Protein 7A73 (pdb70)

Radius of gyration: 21.03 Å; Cα contacts (8 Å, |Δi|>4): 634; chains: 1; bounding box: 40×60×60 Å

Sequence (334 aa):
NAITDGRALLRYALPINNKPVRELQASLEDISAQLRANRRWGAVSKDLSKASRILDKPSQILTSVPEERQTQAETWINELKTGVVKVQELAQSKDKEQVLLERAKLLNLVSLIEESMVKEFPFEVPEEYNNLPQLKGRATIAIKTNKGDLTVVVDGYSAPVTAGNFVDLVKRGFYNGLEFTRSEESYVLQTGDPPGKEQGFIDPKTGKYRAIPLEILAEGDKKPTYGITLEDAGRYLDMPVLPFSSFGALAMARPETEVDGASSQVFFFLFEPELTPAGRNLLDGRYSVFGYLIEGRDILDTLKAGDKIESATVVQGLDNLVQPQSAAIEVLFQ

Solvent-accessible surface area: 17142 Å² total; per-residue (Å²): 213,79,88,56,62,7,99,5,13,8,6,80,10,6,51,30,134,10,162,27,0,48,82,0,0,48,14,0,27,48,0,41,71,37,0,209,70,72,192,163,21,52,31,0,51,158,20,0,46,63,0,36,136,9,1,85,133,39,82,63,0,20,103,21,4,24,145,147,95,50,94,94,0,74,65,40,4,89,81,0,72,98,11,2,84,104,0,52,110,34,8,150,82,132,47,57,126,62,0,54,92,16,28,56,120,4,6,82,23,0,25,61,0,0,63,10,8,10,138,136,49,37,10,131,14,44,123,132,24,59,83,9,2,17,0,71,0,21,2,21,0,18,6,97,3,68,78,24,69,0,24,0,20,0,0,0,24,2,1,0,0,1,0,0,0,5,0,4,0,6,113,118,24,41,4,78,44,15,106,2,82,65,83,172,172,28,96,41,1,65,9,0,82,19,130,47,198,88,121,2,22,56,12,95,158,74,56,129,75,13,46,4,8,6,1,8,20,0,103,79,51,125,105,8,24,39,28,63,11,2,97,102,41,70,67,106,146,53,69,8,19,9,17,0,27,3,32,0,0,1,0,3,15,25,56,136,130,94,42,64,8,6,1,0,54,3,7,2,24,3,15,39,77,130,117,53,109,112,68,84,40,138,29,9,3,74,31,3,9,0,0,0,16,35,93,18,130,113,45,0,72,61,0,106,85,51,8,77,5,70,42,20,74,28,90,126,11,80,133,42,26,55,74,34,99,82,72,69,144,117,141,139,198,199

InterPro domains:
  IPR002130 Cyclophilin-type peptidyl-prolyl cis-trans isomerase domain [PF00160] (182-351)
  IPR002130 Cyclophilin-type peptidyl-prolyl cis-trans isomerase domain [PS50072] (189-368)
  IPR023222 PsbQ-like domain superfamily [G3DSA:1.20.120.290] (57-160)
  IPR023222 PsbQ-like domain superfamily [SSF101112] (49-158)
  IPR029000 Cyclophilin-like domain superfamily [G3DSA:2.40.100.10] (169-361)
  IPR029000 Cyclophilin-like domain superfamily [SSF50891] (182-352)
  IPR044665 Cyclophilin-type peptidyl-prolyl cis-trans isomerase, E. coli cyclophilin A-like [PTHR43246] (29-363)
  IPR048563 Peptidyl-prolyl cis-trans isomerase CYP38-like, PsbQ-like domain [PF21329] (46-159)

Structure (mmCIF, N/CA/C/O backbone):
data_7A73
#
_entry.id   7A73
#
_cell.length_a   41.120
_cell.length_b   103.060
_cell.length_c   44.170
_cell.angle_alpha   90.000
_cell.angle_beta   114.740
_cell.angle_gamma   90.000
#
_symmetry.space_group_name_H-M   'P 1 21 1'
#
loop_
_entity.id
_entity.type
_entity.pdbx_description
1 polymer 'Alr5059 protein'
2 non-polymer 'CALCIUM ION'
3 water water
#
loop_
_atom_site.group_PDB
_atom_site.id
_atom_site.type_symbol
_atom_site.label_atom_id
_atom_site.label_alt_id
_atom_site.label_comp_id
_atom_site.label_asym_id
_atom_site.label_entity_id
_atom_site.label_seq_id
_atom_site.pdbx_PDB_ins_code
_atom_site.Cartn_x
_atom_site.Cartn_y
_atom_site.Cartn_z
_atom_site.occupancy
_atom_site.B_iso_or_equiv
_atom_site.auth_seq_id
_atom_site.auth_comp_id
_atom_site.auth_asym_id
_atom_site.auth_atom_id
_atom_site.pdbx_PDB_model_num
ATOM 1 N N . ASN A 1 42 ? 47.16944 48.49038 55.67562 1.000 71.17042 42 ASN A N 1
ATOM 2 C CA . ASN A 1 42 ? 47.58283 49.20348 54.47157 1.000 80.66759 42 ASN A CA 1
ATOM 3 C C . ASN A 1 42 ? 47.18363 48.44140 53.21118 1.000 109.36990 42 ASN A C 1
ATOM 4 O O . ASN A 1 42 ? 47.73780 48.65964 52.13323 1.000 108.89449 42 ASN A O 1
ATOM 9 N N . ALA A 1 43 ? 46.21871 47.53915 53.36415 1.000 101.88667 43 ALA A N 1
ATOM 10 C CA . ALA A 1 43 ? 45.61325 46.83002 52.24961 1.000 61.54440 43 ALA A CA 1
ATOM 11 C C . ALA A 1 43 ? 44.10172 46.86906 52.41045 1.000 51.86855 43 ALA A C 1
ATOM 12 O O . ALA A 1 43 ? 43.58296 46.95671 53.52635 1.000 67.25281 43 ALA A O 1
ATOM 14 N N . ILE A 1 44 ? 43.39924 46.81574 51.28443 1.000 61.10739 44 ILE A N 1
ATOM 15 C CA . ILE A 1 44 ? 41.94032 46.80096 51.29031 1.000 24.20485 44 ILE A CA 1
ATOM 16 C C . ILE A 1 44 ? 41.48165 45.40213 51.67501 1.000 21.30780 44 ILE A C 1
ATOM 17 O O . ILE A 1 44 ? 41.85963 44.41829 51.03001 1.000 27.88620 44 ILE A O 1
ATOM 22 N N . THR A 1 45 ? 40.66614 45.31090 52.72671 1.000 19.52316 45 THR A N 1
ATOM 23 C CA . THR A 1 45 ? 40.18606 44.02966 53.22839 1.000 22.61361 45 THR A CA 1
ATOM 24 C C . THR A 1 45 ? 38.67165 43.87024 53.16825 1.000 22.19379 45 THR A C 1
ATOM 25 O O . THR A 1 45 ? 38.16550 42.79514 53.51327 1.000 25.14234 45 THR A O 1
ATOM 29 N N . ASP A 1 46 ? 37.93649 44.89746 52.74810 1.000 16.85326 46 ASP A N 1
ATOM 30 C CA . ASP A 1 46 ? 36.48991 44.81688 52.60540 1.000 17.73122 46 ASP A CA 1
ATOM 31 C C . ASP A 1 46 ? 36.17786 44.20397 51.24328 1.000 15.82690 46 ASP A C 1
ATOM 32 O O . ASP A 1 46 ? 36.53083 44.78296 50.21020 1.000 15.49427 46 ASP A O 1
ATOM 37 N N . GLY A 1 47 ? 35.51435 43.03729 51.23821 1.000 16.05177 47 GLY A N 1
ATOM 38 C CA . GLY A 1 47 ? 35.19960 42.37298 49.97843 1.000 14.43839 47 GLY A CA 1
ATOM 39 C C . GLY A 1 47 ? 34.37664 43.23361 49.04089 1.000 13.84808 47 GLY A C 1
ATOM 40 O O . GLY A 1 47 ? 34.56989 43.20222 47.82552 1.000 13.30164 47 GLY A O 1
ATOM 41 N N . ARG A 1 48 ? 33.45324 44.02111 49.58941 1.000 14.76370 48 ARG A N 1
ATOM 42 C CA . ARG A 1 48 ? 32.66115 44.90246 48.73943 1.000 14.85354 48 ARG A CA 1
ATOM 43 C C . ARG A 1 48 ? 33.54097 45.93635 48.04640 1.000 13.20845 48 ARG A C 1
ATOM 44 O O . ARG A 1 48 ? 33.28445 46.30785 46.89324 1.000 13.69161 48 ARG A O 1
ATOM 52 N N . ALA A 1 49 ? 34.57400 46.41840 48.74164 1.000 13.73948 49 ALA A N 1
ATOM 53 C CA . ALA A 1 49 ? 35.48854 47.37773 48.13391 1.000 13.76171 49 ALA A CA 1
ATOM 54 C C . ALA A 1 49 ? 36.36018 46.71059 47.07830 1.000 12.74037 49 ALA A C 1
ATOM 55 O O . ALA A 1 49 ? 36.55490 47.27217 45.98807 1.000 13.23651 49 ALA A O 1
ATOM 57 N N . LEU A 1 50 ? 36.87991 45.51399 47.37789 1.000 12.68568 50 LEU A N 1
ATOM 58 C CA . LEU A 1 50 ? 37.61345 44.76016 46.36583 1.000 12.58149 50 LEU A CA 1
ATOM 59 C C . LEU A 1 50 ? 36.77055 44.57747 45.10939 1.000 11.18537 50 LEU A C 1
ATOM 60 O O . LEU A 1 50 ? 37.26469 44.72667 43.98695 1.000 11.95775 50 LEU A O 1
ATOM 65 N N . LEU A 1 51 ? 35.49405 44.27447 45.28412 1.000 11.78237 51 LEU A N 1
ATOM 66 C CA . LEU A 1 51 ? 34.62336 44.06598 44.13778 1.000 10.86325 51 LEU A CA 1
ATOM 67 C C . LEU A 1 51 ? 34.39082 45.36495 43.36764 1.000 11.71010 51 LEU A C 1
ATOM 68 O O . LEU A 1 51 ? 34.36178 45.36268 42.12764 1.000 11.83210 51 LEU A O 1
ATOM 73 N N . ARG A 1 52 ? 34.20135 46.48902 44.07097 1.000 11.78153 52 ARG A N 1
ATOM 74 C CA . ARG A 1 52 ? 34.07743 47.76076 43.36207 1.000 12.15092 52 ARG A CA 1
ATOM 75 C C . ARG A 1 52 ? 35.32175 48.05685 42.53722 1.000 12.70332 52 ARG A C 1
ATOM 76 O O . ARG A 1 52 ? 35.22718 48.44697 41.36542 1.000 12.73501 52 ARG A O 1
ATOM 84 N N . TYR A 1 53 ? 36.50124 47.89210 43.13869 1.000 12.59073 53 TYR A N 1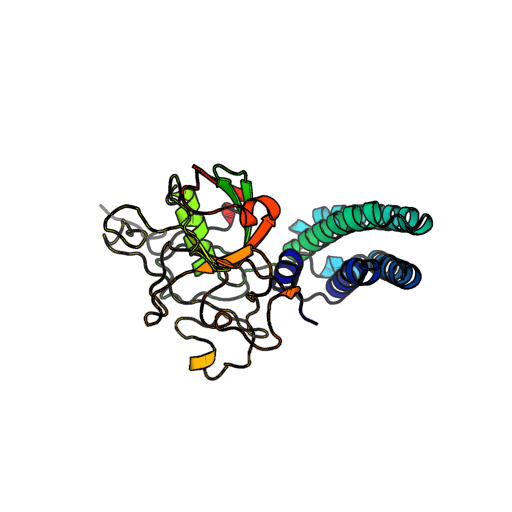
ATOM 85 C CA . TYR A 1 53 ? 37.73415 48.21859 42.42633 1.000 13.83542 53 TYR A CA 1
ATOM 86 C C . TYR A 1 53 ? 37.95869 47.27734 41.25625 1.000 13.58280 53 TYR A C 1
ATOM 87 O O . TYR A 1 53 ? 38.59022 47.66322 40.26582 1.000 15.39782 53 TYR A O 1
ATOM 96 N N . ALA A 1 54 ? 37.41542 46.05380 41.32994 1.000 12.25796 54 ALA A N 1
ATOM 97 C CA . ALA A 1 54 ? 37.52204 45.10430 40.23023 1.000 12.09880 54 ALA A CA 1
ATOM 98 C C . ALA A 1 54 ? 36.57464 45.40971 39.07370 1.000 12.51411 54 ALA A C 1
ATOM 99 O O . ALA A 1 54 ? 36.72473 44.81823 37.99745 1.000 14.22269 54 ALA A O 1
ATOM 101 N N . LEU A 1 55 ? 35.59256 46.28688 39.24362 1.000 13.38137 55 LEU A N 1
ATOM 102 C CA . LEU A 1 55 ? 34.74493 46.64783 38.11407 1.000 13.49307 55 LEU A CA 1
ATOM 103 C C . LEU A 1 55 ? 35.59901 47.29253 37.03586 1.000 15.44014 55 LEU A C 1
ATOM 104 O O . LEU A 1 55 ? 36.40229 48.18941 37.34007 1.000 15.14946 55 LEU A O 1
ATOM 109 N N . PRO A 1 56 ? 35.47627 46.85568 35.78087 1.000 14.87440 56 PRO A N 1
ATOM 110 C CA . PRO A 1 56 ? 36.33860 47.36073 34.69874 1.000 15.71599 56 PRO A CA 1
ATOM 111 C C . PRO A 1 56 ? 35.81837 48.67049 34.12015 1.000 18.44123 56 PRO A C 1
ATOM 112 O O . PRO A 1 56 ? 35.26325 48.72903 33.02354 1.000 20.26082 56 PRO A O 1
ATOM 116 N N . ILE A 1 57 ? 35.98651 49.74123 34.89133 1.000 17.15374 57 ILE A N 1
ATOM 117 C CA . ILE A 1 57 ? 35.47226 51.05498 34.53780 1.000 18.15403 57 ILE A CA 1
ATOM 118 C C . ILE A 1 57 ? 36.62076 52.04400 34.53126 1.000 20.05292 57 ILE A C 1
ATOM 119 O O . ILE A 1 57 ? 37.69612 51.79944 35.07881 1.000 23.26989 57 ILE A O 1
ATOM 124 N N . ASN A 1 58 ? 36.36250 53.19287 33.90967 1.000 22.07369 58 ASN A N 1
ATOM 125 C CA . ASN A 1 58 ? 37.33926 54.26255 33.76080 1.000 22.99345 58 ASN A CA 1
ATOM 126 C C . ASN A 1 58 ? 36.58298 55.57348 33.99799 1.000 33.23307 58 ASN A C 1
ATOM 127 O O . ASN A 1 58 ? 36.12332 56.23473 33.06453 1.000 29.86944 58 ASN A O 1
ATOM 132 N N . ASN A 1 59 ? 36.42764 55.93803 35.26804 1.000 22.17891 59 ASN A N 1
ATOM 133 C CA . ASN A 1 59 ? 35.79849 57.20773 35.62886 1.000 21.08403 59 ASN A CA 1
ATOM 134 C C . ASN A 1 59 ? 36.43862 57.69603 36.91767 1.000 22.46152 59 ASN A C 1
ATOM 135 O O . ASN A 1 59 ? 36.12926 57.19005 38.00210 1.000 22.21526 59 ASN A O 1
ATOM 140 N N . LYS A 1 60 ? 37.31765 58.68796 36.80057 1.000 23.52402 60 LYS A N 1
ATOM 141 C CA . LYS A 1 60 ? 38.00007 59.19593 37.98383 1.000 22.51731 60 LYS A CA 1
ATOM 142 C C . LYS A 1 60 ? 37.05887 59.82840 39.00592 1.000 21.56744 60 LYS A C 1
ATOM 143 O O . LYS A 1 60 ? 37.25600 59.58677 40.20575 1.000 22.34855 60 LYS A O 1
ATOM 149 N N . PRO A 1 61 ? 36.03498 60.60488 38.61922 1.000 22.05765 61 PRO A N 1
ATOM 150 C CA . PRO A 1 61 ? 35.15683 61.17815 39.65355 1.000 19.73536 61 PRO A CA 1
ATOM 151 C C . PRO A 1 61 ? 34.46715 60.14105 4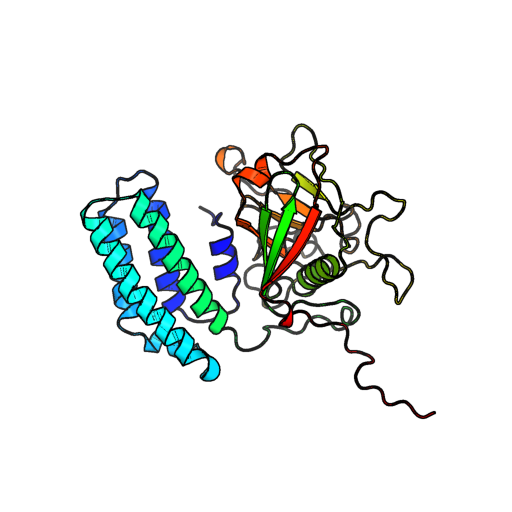0.51631 1.000 17.66708 61 PRO A C 1
ATOM 152 O O . PRO A 1 61 ? 34.37206 60.32778 41.73695 1.000 18.74376 61 PRO A O 1
ATOM 156 N N . VAL A 1 62 ? 33.97368 59.04756 39.93025 1.000 19.18711 62 VAL A N 1
ATOM 157 C CA . VAL A 1 62 ? 33.21364 58.13274 40.77536 1.000 16.39344 62 VAL A CA 1
ATOM 158 C C . VAL A 1 62 ? 34.17481 57.41045 41.70705 1.000 17.54980 62 VAL A C 1
ATOM 159 O O . VAL A 1 62 ? 33.80807 57.04919 42.82624 1.000 16.62194 62 VAL A O 1
ATOM 163 N N . ARG A 1 63 ? 35.42018 57.20355 41.26715 1.000 16.68113 63 ARG A N 1
ATOM 164 C CA . ARG A 1 63 ? 36.41699 56.60025 42.14582 1.000 16.25660 63 ARG A CA 1
ATOM 165 C C . ARG A 1 63 ? 36.77173 57.53328 43.29904 1.000 16.36631 63 ARG A C 1
ATOM 166 O O . ARG A 1 63 ? 36.99162 57.07677 44.42498 1.000 17.18145 63 ARG A O 1
ATOM 174 N N . GLU A 1 64 ? 36.86126 58.84059 43.03937 1.000 18.20176 64 GLU A N 1
ATOM 175 C CA . GLU A 1 64 ? 37.11498 59.78670 44.12397 1.000 18.06136 64 GLU A CA 1
ATOM 176 C C . GLU A 1 64 ? 35.95654 59.80357 45.10818 1.000 17.49174 64 GLU A C 1
ATOM 177 O O . GLU A 1 64 ? 36.16732 59.84215 46.32423 1.000 18.57674 64 GLU A O 1
ATOM 183 N N . LEU A 1 65 ? 34.72370 59.77459 44.59363 1.000 17.79953 65 LEU A N 1
ATOM 184 C CA . LEU A 1 65 ? 33.55170 59.68381 45.45921 1.000 18.14968 65 LEU A CA 1
ATOM 185 C C . LEU A 1 65 ? 33.60754 58.41457 46.29113 1.000 16.09534 65 LEU A C 1
ATOM 186 O O . LEU A 1 65 ? 33.39099 58.44080 47.51063 1.000 16.47843 65 LEU A O 1
ATOM 191 N N . GLN A 1 66 ? 33.91435 57.29420 45.63556 1.000 15.85324 66 GLN A N 1
ATOM 192 C CA . GLN A 1 66 ? 34.06028 56.01952 46.32341 1.000 15.11594 66 GLN A CA 1
ATOM 193 C C . GLN A 1 66 ? 35.11300 56.10027 47.42157 1.000 14.90683 66 GLN A C 1
ATOM 194 O O . GLN A 1 66 ? 34.87809 55.66909 48.55651 1.000 15.60161 66 GLN A O 1
ATOM 200 N N . ALA A 1 67 ? 36.28799 56.64362 47.09959 1.000 15.63476 67 ALA A N 1
ATOM 201 C CA . ALA A 1 67 ? 37.37638 56.67727 48.07096 1.000 17.24735 67 ALA A CA 1
ATOM 202 C C . ALA A 1 67 ? 37.03946 57.56729 49.25915 1.000 17.27350 67 ALA A C 1
ATOM 203 O O . ALA A 1 67 ? 37.36211 57.22748 50.40486 1.000 17.98798 67 ALA A O 1
ATOM 205 N N . SER A 1 68 ? 36.39395 58.70992 49.01022 1.000 16.94462 68 SER A N 1
ATOM 206 C CA . SER A 1 68 ? 36.03781 59.60214 50.10745 1.000 18.01213 68 SER A CA 1
ATOM 207 C C . SER A 1 68 ? 35.06561 58.93298 51.06863 1.000 16.45295 68 SER A C 1
ATOM 208 O O . SER A 1 68 ? 35.20696 59.05363 52.29192 1.000 17.91005 68 SER A O 1
ATOM 211 N N . LEU A 1 69 ? 34.07395 58.21690 50.53308 1.000 16.51480 69 LEU A N 1
ATOM 212 C CA . LEU A 1 69 ? 33.11289 57.53345 51.39287 1.000 16.14450 69 LEU A CA 1
ATOM 213 C C . LEU A 1 69 ? 33.74044 56.32415 52.07379 1.000 17.84954 69 LEU A C 1
ATOM 214 O O . LEU A 1 69 ? 33.43812 56.03334 53.24005 1.000 16.64542 69 LEU A O 1
ATOM 219 N N . GLU A 1 70 ? 34.61977 55.61284 51.36723 1.000 16.81220 70 GLU A N 1
ATOM 220 C CA . GLU A 1 70 ? 35.33110 54.50382 51.99488 1.000 15.75623 70 GLU A CA 1
ATOM 221 C C . GLU A 1 70 ? 36.15404 54.96479 53.18719 1.000 16.91279 70 GLU A C 1
ATOM 222 O O . GLU A 1 70 ? 36.20388 54.28428 54.21749 1.000 17.19705 70 GLU A O 1
ATOM 228 N N . ASP A 1 71 ? 36.80470 56.11889 53.06355 1.000 16.18285 71 ASP A N 1
ATOM 229 C CA . ASP A 1 71 ? 37.70412 56.60998 54.09747 1.000 19.20923 71 ASP A CA 1
ATOM 230 C C . ASP A 1 71 ? 36.99682 56.86003 55.42527 1.000 17.19779 71 ASP A C 1
ATOM 231 O O . ASP A 1 71 ? 37.64950 56.83994 56.47645 1.000 18.52960 71 ASP A O 1
ATOM 236 N N . ILE A 1 72 ? 35.67900 57.06928 55.39966 1.000 17.42175 72 ILE A N 1
ATOM 237 C CA . ILE A 1 7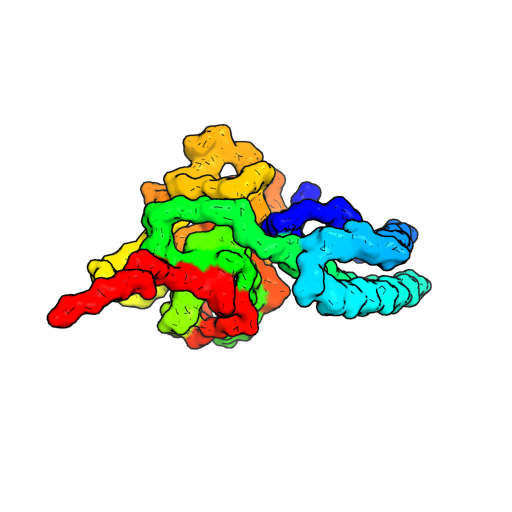2 ? 34.93333 57.37657 56.61674 1.000 17.75245 72 ILE A CA 1
ATOM 238 C C . ILE A 1 72 ? 35.10224 56.27846 57.66059 1.000 16.85391 72 ILE A C 1
ATOM 239 O O . ILE A 1 72 ? 35.25202 56.56321 58.85677 1.000 18.93801 72 ILE A O 1
ATOM 244 N N . SER A 1 73 ? 35.09251 55.01327 57.23960 1.000 18.61189 73 SER A N 1
ATOM 245 C CA . SER A 1 73 ? 35.21377 53.93688 58.22052 1.000 20.51468 73 SER A CA 1
ATOM 246 C C . SER A 1 73 ? 36.59684 53.92847 58.86359 1.000 20.12351 73 SER A C 1
ATOM 247 O O . SER A 1 73 ? 36.72458 53.67242 60.06612 1.000 24.48390 73 SER A O 1
ATOM 250 N N . ALA A 1 74 ? 37.64224 54.23542 58.09225 1.000 19.94938 74 ALA A N 1
ATOM 251 C CA . ALA A 1 74 ? 38.97893 54.32539 58.67545 1.000 20.09270 74 ALA A CA 1
ATOM 252 C C . ALA A 1 74 ? 39.05924 55.44999 59.69927 1.000 21.04559 74 ALA A C 1
ATOM 253 O O . ALA A 1 74 ? 39.69920 55.30405 60.74773 1.000 22.22097 74 ALA A O 1
ATOM 255 N N . GLN A 1 75 ? 38.42717 56.58855 59.40712 1.000 20.97729 75 GLN A N 1
ATOM 256 C CA . GLN A 1 75 ? 38.46700 57.71623 60.32470 1.000 21.93064 75 GLN A CA 1
ATOM 257 C C . GLN A 1 75 ? 37.67198 57.43827 61.58968 1.000 21.40729 75 GLN A C 1
ATOM 258 O O . GLN A 1 75 ? 38.00223 57.97775 62.64971 1.000 24.37057 75 GLN A O 1
ATOM 264 N N . LEU A 1 76 ? 36.63551 56.61200 61.51425 1.000 23.14991 76 LEU A N 1
ATOM 265 C CA . LEU A 1 76 ? 35.75419 56.37698 62.65015 1.000 22.90304 76 LEU A CA 1
ATOM 266 C C . LEU A 1 76 ? 36.10293 55.12551 63.43940 1.000 32.40211 76 LEU A C 1
ATOM 267 O O . LEU A 1 76 ? 35.37866 54.78383 64.37969 1.000 30.17602 76 LEU A O 1
ATOM 272 N N . ARG A 1 77 ? 37.18262 54.42988 63.08192 1.000 26.36931 77 ARG A N 1
ATOM 273 C CA . ARG A 1 77 ? 37.52991 53.21125 63.80426 1.000 41.90942 77 ARG A CA 1
ATOM 274 C C . ARG A 1 77 ? 37.80957 53.47611 65.28111 1.000 29.18052 77 ARG A C 1
ATOM 275 O O . ARG A 1 77 ? 37.49455 52.63450 66.13032 1.000 63.90950 77 ARG A O 1
ATOM 283 N N . ALA A 1 78 ? 38.34951 54.64581 65.61313 1.000 26.73981 78 ALA A N 1
ATOM 284 C CA . ALA A 1 78 ? 38.51785 55.04384 67.00404 1.000 33.62174 78 ALA A CA 1
ATOM 285 C C . ALA A 1 78 ? 37.45731 56.02567 67.48576 1.000 60.70228 78 ALA A C 1
ATOM 286 O O . ALA A 1 78 ? 37.48691 56.41156 68.65799 1.000 31.54704 78 ALA A O 1
ATOM 288 N N . ASN A 1 79 ? 36.52764 56.43497 66.61970 1.000 47.23568 79 ASN A N 1
ATOM 289 C CA . ASN A 1 79 ? 35.47638 57.39245 66.97633 1.000 30.21723 79 ASN A CA 1
ATOM 290 C C . ASN A 1 79 ? 36.05921 58.69388 67.52461 1.000 31.71072 79 ASN A C 1
ATOM 291 O O . ASN A 1 79 ? 35.62184 59.21364 68.55341 1.000 40.45331 79 ASN A O 1
ATOM 296 N N . ARG A 1 80 ? 37.06082 59.22836 66.82489 1.000 43.90494 80 ARG A N 1
ATOM 297 C CA . ARG A 1 80 ? 37.69322 60.46715 67.26992 1.000 62.32696 80 ARG A CA 1
ATOM 298 C C . ARG A 1 80 ? 37.82463 61.51209 66.16756 1.000 87.30327 80 ARG A C 1
ATOM 299 O O . ARG A 1 80 ? 37.80125 62.71447 66.44668 1.000 37.66797 80 ARG A O 1
ATOM 307 N N . ARG A 1 81 ? 37.96645 61.07539 64.91912 1.000 87.88951 81 ARG A N 1
ATOM 308 C CA . ARG A 1 81 ? 38.35108 61.97523 63.83031 1.000 50.65240 81 ARG A CA 1
ATOM 309 C C . ARG A 1 81 ? 37.12844 62.42090 63.02667 1.000 24.84503 81 ARG A C 1
ATOM 310 O O . ARG A 1 81 ? 36.96253 62.08317 61.84670 1.000 24.04093 81 ARG A O 1
ATOM 318 N N . TRP A 1 82 ? 36.27614 63.22448 63.68001 1.000 33.46328 82 TRP A N 1
ATOM 319 C CA . TRP A 1 82 ? 35.08390 63.73517 63.00022 1.000 24.77024 82 TRP A CA 1
ATOM 320 C C . TRP A 1 82 ? 35.40292 64.80563 61.96188 1.000 23.02079 82 TRP A C 1
ATOM 321 O O . TRP A 1 82 ? 34.72108 64.87014 60.93412 1.000 21.06445 82 TRP A O 1
ATOM 332 N N . GLY A 1 83 ? 36.43577 65.62031 62.17371 1.000 22.66429 83 GLY A N 1
ATOM 333 C CA . GLY A 1 83 ? 36.82995 66.56722 61.14065 1.000 22.31406 83 GLY A CA 1
ATOM 334 C C . GLY A 1 83 ? 37.11242 65.89378 59.80739 1.000 23.79821 83 GLY A C 1
ATOM 335 O O . GLY A 1 83 ? 36.65713 66.35438 58.75572 1.000 22.43572 83 GLY A O 1
ATOM 336 N N . ALA A 1 84 ? 37.84937 64.77875 59.83244 1.000 21.04363 84 ALA A N 1
ATOM 337 C CA . ALA A 1 84 ? 38.17364 64.08160 58.59361 1.000 21.96544 84 ALA A CA 1
ATOM 338 C C . ALA A 1 84 ? 36.92752 63.48318 57.95442 1.000 19.10428 84 ALA A C 1
ATOM 339 O O . ALA A 1 84 ? 36.81069 63.45234 56.72192 1.000 20.60000 84 ALA A O 1
ATOM 341 N N . VAL A 1 85 ? 35.98596 62.99922 58.77405 1.000 20.61404 85 VAL A N 1
ATOM 342 C CA . VAL A 1 85 ? 34.71968 62.49387 58.24545 1.000 18.82007 85 VAL A CA 1
ATOM 343 C C . VAL A 1 85 ? 33.97788 63.60490 57.51593 1.000 18.47970 85 VAL A C 1
ATOM 344 O O . VAL A 1 85 ? 33.44777 63.40875 56.41167 1.000 19.08771 85 VAL A O 1
ATOM 348 N N . SER A 1 86 ? 33.90091 64.78410 58.13414 1.000 20.83754 86 SER A N 1
ATOM 349 C CA . SER A 1 86 ? 33.15904 65.87337 57.50194 1.000 21.94187 86 SER A CA 1
ATOM 350 C C . SER A 1 86 ? 33.84010 66.33899 56.20866 1.000 22.47482 86 SER A C 1
ATOM 351 O O . SER A 1 86 ? 33.16472 66.68171 55.23182 1.000 22.16164 86 SER A O 1
ATOM 354 N N . LYS A 1 87 ? 35.16963 66.38200 56.19704 1.000 21.83318 87 LYS A N 1
ATOM 355 C CA . LYS A 1 87 ? 35.88703 66.67006 54.98106 1.000 24.53021 87 LYS A CA 1
ATOM 356 C C . LYS A 1 87 ? 35.55540 65.63298 53.91055 1.000 21.83106 87 LYS A C 1
ATOM 357 O O . LYS A 1 87 ? 35.39540 65.98237 52.73836 1.000 22.98109 87 LYS A O 1
ATOM 363 N N . ASP A 1 88 ? 35.50312 64.33443 54.27993 1.000 21.21589 88 ASP A N 1
ATOM 364 C CA . ASP A 1 88 ? 35.13452 63.28953 53.31944 1.000 19.24184 88 ASP A CA 1
ATOM 365 C C . ASP A 1 88 ? 33.75338 63.54765 52.73980 1.000 18.05164 88 ASP A C 1
ATOM 366 O O . ASP A 1 88 ? 33.54441 63.40428 51.53392 1.000 20.06986 88 ASP A O 1
ATOM 371 N N . LEU A 1 89 ? 32.77633 63.85865 53.59728 1.000 18.80763 89 LEU A N 1
ATOM 372 C CA . LEU A 1 89 ? 31.41753 64.07553 53.11896 1.000 20.22278 89 LEU A CA 1
ATOM 373 C C . LEU A 1 89 ? 31.32701 65.32095 52.25599 1.000 20.81396 89 LEU A C 1
ATOM 374 O O . LEU A 1 89 ? 30.58309 65.33363 51.27093 1.000 21.87314 89 LEU A O 1
ATOM 379 N N . SER A 1 90 ? 32.07028 66.37581 52.60138 1.000 22.67892 90 SER A N 1
ATOM 380 C CA . SER A 1 90 ? 32.04174 67.57633 51.77272 1.000 25.82739 90 SER A CA 1
ATOM 381 C C . SER A 1 90 ? 32.63420 67.30921 50.39861 1.000 23.16648 90 SER A C 1
ATOM 382 O O . SER A 1 90 ? 32.12194 67.79898 49.39025 1.000 24.68621 90 SER A O 1
ATOM 385 N N . LYS A 1 91 ? 33.72123 66.54771 50.33923 1.000 23.94725 91 LYS A N 1
ATOM 386 C CA . LYS A 1 91 ? 34.25450 66.12097 49.05266 1.000 25.82465 91 LYS A CA 1
ATOM 387 C C . LYS A 1 91 ? 33.24872 65.31110 48.25839 1.000 24.00164 91 LYS A C 1
ATOM 388 O O . LYS A 1 91 ? 33.04515 65.56287 47.06581 1.000 24.42917 91 LYS A O 1
ATOM 394 N N . ALA A 1 92 ? 32.62118 64.32333 48.89629 1.000 20.67164 92 ALA A N 1
ATOM 395 C CA . ALA A 1 92 ? 31.60968 63.53061 48.20449 1.000 20.94658 92 ALA A CA 1
ATOM 396 C C . ALA A 1 92 ? 30.49479 64.41876 47.67321 1.000 21.71515 92 ALA A C 1
ATOM 397 O O . ALA A 1 92 ? 30.03759 64.25438 46.53259 1.000 21.66491 92 ALA A O 1
ATOM 399 N N . SER A 1 93 ? 30.07067 65.39071 48.48009 1.000 23.05958 93 SER A N 1
ATOM 400 C CA . SER A 1 93 ? 29.00454 66.28915 48.06101 1.000 23.38160 93 SER A CA 1
ATOM 401 C C . SER A 1 93 ? 29.43314 67.13582 46.86940 1.000 41.96493 93 SER A C 1
ATOM 402 O O . SER A 1 93 ? 28.64585 67.35771 45.94277 1.000 24.84707 93 SER A O 1
ATOM 405 N N . ARG A 1 94 ? 30.68268 67.60621 46.86772 1.000 24.50536 94 ARG A N 1
ATOM 406 C CA . ARG A 1 94 ? 31.16414 68.41478 45.75073 1.000 27.59495 94 ARG A CA 1
ATOM 407 C C . ARG A 1 94 ? 31.18868 67.60963 44.45877 1.000 24.93360 94 ARG A C 1
ATOM 408 O O . ARG A 1 94 ? 30.85209 68.12854 43.38817 1.000 27.44777 94 ARG A O 1
ATOM 416 N N . ILE A 1 95 ? 31.57701 66.33602 44.53539 1.000 25.89466 95 ILE A N 1
ATOM 417 C CA . ILE A 1 95 ? 31.56571 65.49728 43.34135 1.000 24.84754 95 ILE A CA 1
ATOM 418 C C . ILE A 1 95 ? 30.14158 65.30560 42.84084 1.000 24.89048 95 ILE A C 1
ATOM 419 O O . ILE A 1 95 ? 29.87257 65.38657 41.63539 1.000 25.11418 95 ILE A O 1
ATOM 424 N N . LEU A 1 96 ? 29.20556 65.05098 43.75464 1.000 23.11302 96 LEU A N 1
ATOM 425 C CA . LEU A 1 96 ? 27.81418 64.87160 43.36265 1.000 23.50032 96 LEU A CA 1
ATOM 426 C C . LEU A 1 96 ? 27.19557 66.15743 42.82997 1.000 30.58250 96 LEU A C 1
ATOM 427 O O . LEU A 1 96 ? 26.18917 66.09134 42.11584 1.000 28.64432 96 LEU A O 1
ATOM 432 N N . ASP A 1 97 ? 27.78774 67.31440 43.14334 1.000 26.45849 97 ASP A N 1
ATOM 433 C CA . ASP A 1 97 ? 27.30518 68.59407 42.62896 1.000 33.79749 97 ASP A CA 1
ATOM 434 C C . ASP A 1 97 ? 27.47685 68.71867 41.12577 1.000 39.32671 97 ASP A C 1
ATOM 435 O O . ASP A 1 97 ? 26.85510 69.59919 40.51563 1.000 33.98955 97 ASP A O 1
ATOM 440 N N . LYS A 1 98 ? 28.33021 67.88509 40.52825 1.000 34.93272 98 LYS A N 1
ATOM 441 C CA . LYS A 1 98 ? 28.62263 67.90856 39.09861 1.000 37.54865 98 LYS A CA 1
ATOM 442 C C . LYS A 1 98 ? 28.32082 66.52296 38.53866 1.000 26.61148 98 LYS A C 1
ATOM 443 O O . LYS A 1 98 ? 29.23566 65.78881 38.14363 1.000 30.64148 98 LYS A O 1
ATOM 449 N N . PRO A 1 99 ? 27.04486 66.13318 38.49057 1.000 26.36244 99 PRO A N 1
ATOM 450 C CA . PRO A 1 99 ? 26.71985 64.74727 38.10888 1.000 32.72782 99 PRO A CA 1
ATOM 451 C C . PRO A 1 99 ? 27.18594 64.37087 36.71573 1.000 47.15904 99 PRO A C 1
ATOM 452 O O . PRO A 1 99 ? 27.45757 63.18887 36.45986 1.000 25.88119 99 PRO A O 1
ATOM 456 N N . SER A 1 100 ? 27.29215 65.34606 35.80911 1.000 31.96209 100 SER A N 1
ATOM 457 C CA . SER A 1 100 ? 27.70285 65.05155 34.44174 1.000 28.90230 100 SER A CA 1
ATOM 458 C C . SER A 1 100 ? 29.07353 64.38678 34.38518 1.000 23.51640 100 SER A C 1
ATOM 459 O O . SER A 1 100 ? 29.33068 63.58072 33.48301 1.000 28.27450 100 SER A O 1
ATOM 462 N N . GLN A 1 101 ? 29.96405 64.70207 35.32940 1.000 25.93713 101 GLN A N 1
ATOM 463 C CA . GLN A 1 101 ? 31.29137 64.09614 35.31299 1.000 30.11089 101 GLN A CA 1
ATOM 464 C C . GLN A 1 101 ? 31.24520 62.61339 35.65793 1.000 22.62379 101 GLN A C 1
ATOM 465 O O . GLN A 1 101 ? 32.17864 61.88114 35.31648 1.000 24.98921 101 GLN A O 1
ATOM 471 N N . ILE A 1 102 ? 30.17366 62.16307 36.30228 1.000 21.98869 102 ILE A N 1
ATOM 472 C CA . ILE A 1 102 ? 29.92662 60.73912 36.51346 1.000 23.02103 102 ILE A CA 1
ATOM 473 C C . ILE A 1 102 ? 29.10253 60.15000 35.37627 1.000 19.96035 102 ILE A C 1
ATOM 474 O O . ILE A 1 102 ? 29.44066 59.09945 34.81894 1.000 22.57048 102 ILE A O 1
ATOM 479 N N . LEU A 1 103 ? 28.02303 60.84072 34.99647 1.000 24.77543 103 LEU A N 1
ATOM 480 C CA . LEU A 1 103 ? 27.06104 60.28186 34.05574 1.000 23.16996 103 LEU A CA 1
ATOM 481 C C . LEU A 1 103 ? 27.63395 60.11537 32.65434 1.000 23.56119 103 LEU A C 1
ATOM 482 O O . LEU A 1 103 ? 27.10413 59.31590 31.87575 1.000 24.60522 103 LEU A O 1
ATOM 487 N N . THR A 1 104 ? 28.70387 60.84086 32.32081 1.000 24.69086 104 THR A N 1
ATOM 488 C CA . THR A 1 104 ? 29.31246 60.70739 31.00043 1.000 30.80793 104 THR A CA 1
ATOM 489 C C . THR A 1 104 ? 29.80697 59.28890 30.73346 1.000 36.90569 104 THR A C 1
ATOM 490 O O . THR A 1 104 ? 29.92425 58.88527 29.57112 1.000 32.86597 104 THR A O 1
ATOM 494 N N . SER A 1 105 ? 30.10603 58.52222 31.78061 1.000 24.98745 105 SER A N 1
ATOM 495 C CA . SER A 1 105 ? 30.56722 57.14883 31.62637 1.000 22.84518 105 SER A CA 1
ATOM 496 C C . SER A 1 105 ? 29.44060 56.12688 31.69633 1.000 22.26689 105 SER A C 1
ATOM 497 O O . SER A 1 105 ? 29.70466 54.92373 31.59754 1.000 24.82224 105 SER A O 1
ATOM 500 N N . VAL A 1 106 ? 28.20260 56.56749 31.87244 1.000 22.75632 106 VAL A N 1
ATOM 501 C CA . VAL A 1 106 ? 27.05105 55.67608 31.96499 1.000 21.74539 106 VAL A CA 1
ATOM 502 C C . VAL A 1 106 ? 26.38471 55.61845 30.59280 1.000 24.63121 106 VAL A C 1
ATOM 503 O O . VAL A 1 106 ? 26.07358 56.67622 30.02866 1.000 25.36840 106 VAL A O 1
ATOM 507 N N . PRO A 1 107 ? 26.17192 54.42975 30.02905 1.000 22.90704 107 PRO A N 1
ATOM 508 C CA . PRO A 1 107 ? 25.48173 54.34406 28.73637 1.000 26.42667 107 PRO A CA 1
ATOM 509 C C . PRO A 1 107 ? 24.07290 54.91715 28.81625 1.000 33.63391 107 P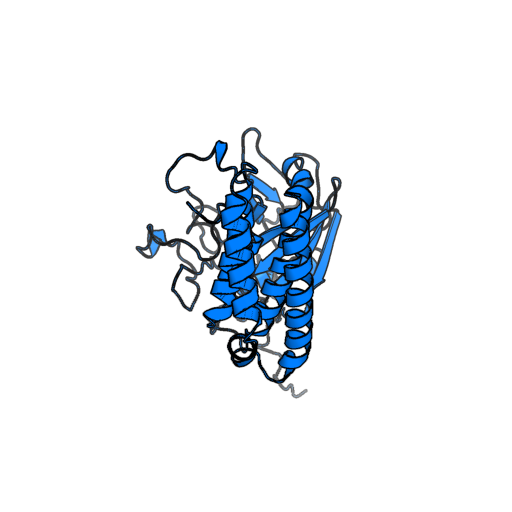RO A C 1
ATOM 510 O O . PRO A 1 107 ? 23.42937 54.90304 29.86746 1.000 26.91795 107 PRO A O 1
ATOM 514 N N . GLU A 1 108 ? 23.59441 55.42737 27.67620 1.000 25.75335 108 GLU A N 1
ATOM 515 C CA . GLU A 1 108 ? 22.36198 56.21245 27.67048 1.000 28.11434 108 GLU A CA 1
ATOM 516 C C . GLU A 1 108 ? 21.16899 55.37679 28.13647 1.000 30.76051 108 GLU A C 1
ATOM 517 O O . GLU A 1 108 ? 20.21294 55.92193 28.70055 1.000 38.27035 108 GLU A O 1
ATOM 523 N N . GLU A 1 109 ? 21.24804 54.04958 27.98593 1.000 33.83059 109 GLU A N 1
ATOM 524 C CA . GLU A 1 109 ? 20.18059 53.15258 28.42300 1.000 32.59874 109 GLU A CA 1
ATOM 525 C C . GLU A 1 109 ? 20.00438 53.17216 29.92974 1.000 34.10054 109 GLU A C 1
ATOM 526 O O . GLU A 1 109 ? 18.90555 52.90355 30.42658 1.000 44.56699 109 GLU A O 1
ATOM 532 N N . ARG A 1 110 ? 21.08867 53.39470 30.66797 1.000 27.46231 110 ARG A N 1
ATOM 533 C CA . ARG A 1 110 ? 21.10226 53.27121 32.11562 1.000 24.72896 110 ARG A CA 1
ATOM 534 C C . ARG A 1 110 ? 21.22841 54.61811 32.80396 1.000 23.61438 110 ARG A C 1
ATOM 535 O O . ARG A 1 110 ? 21.23762 54.66900 34.04150 1.000 22.54966 110 ARG A O 1
ATOM 543 N N . GLN A 1 111 ? 21.37129 55.70149 32.03986 1.000 24.96548 111 GLN A N 1
ATOM 544 C CA . GLN A 1 111 ? 21.57614 57.00208 32.66246 1.000 22.34584 111 GLN A CA 1
ATOM 545 C C . GLN A 1 111 ? 20.41303 57.40463 33.54022 1.000 22.33813 111 GLN A C 1
ATOM 546 O O . GLN A 1 111 ? 20.58241 58.20066 34.46527 1.000 23.65910 111 GLN A O 1
ATOM 552 N N . THR A 1 112 ? 19.22084 56.91642 33.27459 1.000 25.18757 112 THR A N 1
ATOM 553 C CA . THR A 1 112 ? 18.19975 57.52515 34.08266 1.000 25.00060 112 THR A CA 1
ATOM 554 C C . THR A 1 112 ? 18.06328 56.78697 35.41141 1.000 19.77235 112 THR A C 1
ATOM 555 O O . THR A 1 112 ? 17.77717 57.41182 36.43721 1.000 22.94391 112 THR A O 1
ATOM 559 N N . GLN A 1 113 ? 18.29592 55.47909 35.42459 1.000 21.67617 113 GLN A N 1
ATOM 560 C CA . GLN A 1 113 ? 18.47121 54.79487 36.70024 1.000 23.75974 113 GLN A CA 1
ATOM 561 C C . GLN A 1 113 ? 19.64374 55.37899 37.48657 1.000 22.62464 113 GLN A C 1
ATOM 562 O O . GLN A 1 113 ? 19.57229 55.52252 38.71551 1.000 23.58927 113 GLN A O 1
ATOM 568 N N . ALA A 1 114 ? 20.72731 55.74043 36.79257 1.000 21.49730 114 ALA A N 1
ATOM 569 C CA . ALA A 1 114 ? 21.88978 56.30274 37.47784 1.000 19.85061 114 ALA A CA 1
ATOM 570 C C . ALA A 1 114 ? 21.59310 57.68046 38.04757 1.000 27.49563 114 ALA A C 1
ATOM 571 O O . ALA A 1 114 ? 22.12606 58.04138 39.10551 1.000 23.22807 114 ALA A O 1
ATOM 573 N N . GLU A 1 115 ? 20.76207 58.46501 37.36054 1.000 25.32153 115 GLU A N 1
ATOM 574 C CA . GLU A 1 115 ? 20.38882 59.76774 37.89037 1.000 25.61754 115 GLU A CA 1
ATOM 575 C C . GLU A 1 115 ? 19.58536 59.61501 39.16877 1.000 23.88557 115 GLU A C 1
ATOM 576 O O . GLU A 1 115 ? 19.78397 60.37084 40.12330 1.000 23.80337 115 GLU A O 1
ATOM 582 N N . THR A 1 116 ? 18.69615 58.62293 39.21929 1.000 24.58353 116 THR A N 1
ATOM 583 C CA . THR A 1 116 ? 17.98340 58.34932 40.46041 1.000 27.47967 116 THR A CA 1
ATOM 584 C C . THR A 1 116 ? 18.94988 57.94888 41.56864 1.000 22.87563 116 THR A C 1
ATOM 585 O O . THR A 1 116 ? 18.80658 58.39289 42.71333 1.000 23.41295 116 THR A O 1
ATOM 589 N N . TRP A 1 117 ? 19.96148 57.14451 41.24182 1.000 21.83623 117 TRP A N 1
ATOM 590 C CA . TRP A 1 117 ? 20.93764 56.76414 42.25539 1.000 20.40510 117 TRP A CA 1
ATOM 591 C C . TRP A 1 117 ? 21.77145 57.95588 42.71681 1.000 19.96738 117 TRP A C 1
ATOM 592 O O . TRP A 1 117 ? 22.08953 58.06886 43.90634 1.000 19.78596 117 TRP A O 1
ATOM 603 N N . ILE A 1 118 ? 22.12715 58.86149 41.80184 1.000 20.37529 118 ILE A N 1
ATOM 604 C CA . ILE A 1 118 ? 22.83610 60.07738 42.19223 1.000 22.69630 118 ILE A CA 1
ATOM 605 C C . ILE A 1 118 ? 21.97936 60.91126 43.13144 1.000 23.11593 118 ILE A C 1
ATOM 606 O O . ILE A 1 118 ? 22.46723 61.43574 44.13820 1.000 22.65044 118 ILE A O 1
ATOM 611 N N . ASN A 1 119 ? 20.68835 61.04873 42.82028 1.000 24.15021 119 ASN A N 1
ATOM 612 C CA . ASN A 1 119 ? 19.79219 61.78366 43.70315 1.000 22.81448 119 ASN A CA 1
ATOM 613 C C . ASN A 1 119 ? 19.70020 61.12029 45.06884 1.000 21.65998 119 ASN A C 1
ATOM 614 O O . ASN A 1 119 ? 19.72798 61.80314 46.09662 1.000 21.05857 119 ASN A O 1
ATOM 619 N N . GLU A 1 120 ? 19.59744 59.79029 45.10354 1.000 21.14558 120 GLU A N 1
ATOM 620 C CA . GLU A 1 120 ? 19.58180 59.09608 46.38672 1.000 21.14759 120 GLU A CA 1
ATOM 621 C C . GLU A 1 120 ? 20.88407 59.31008 47.14095 1.000 22.15153 120 GLU A C 1
ATOM 622 O O . GLU A 1 120 ? 20.87870 59.44535 48.36931 1.000 21.18528 120 GLU A O 1
ATOM 628 N N . LEU A 1 121 ? 22.00857 59.36406 46.42444 1.000 19.06824 121 LEU A N 1
ATOM 629 C CA . LEU A 1 121 ? 23.28368 59.65224 47.07834 1.000 17.75492 121 LEU A CA 1
ATOM 630 C C . LEU A 1 121 ? 23.30376 61.05675 47.66425 1.000 19.16563 121 LEU A C 1
ATOM 631 O O . LEU A 1 121 ? 23.82960 61.26671 48.76404 1.000 20.17170 121 LEU A O 1
ATOM 636 N N . LYS A 1 122 ? 22.76790 62.03681 46.93738 1.000 20.60116 122 LYS A N 1
ATOM 637 C CA . LYS A 1 122 ? 22.75312 63.40303 47.44943 1.000 20.53181 122 LYS A CA 1
ATOM 638 C C . LYS A 1 122 ? 21.91013 63.49964 48.71080 1.000 21.41305 122 LYS A C 1
ATOM 639 O O . LYS A 1 122 ? 22.32682 64.12088 49.69810 1.000 22.35271 122 LYS A O 1
ATOM 645 N N . THR A 1 123 ? 20.73097 62.87174 48.70389 1.000 21.81651 123 THR A N 1
ATOM 646 C CA . THR A 1 123 ? 19.89887 62.80912 49.90113 1.000 21.54385 123 THR A CA 1
ATOM 647 C C . THR A 1 123 ? 20.62135 62.09927 51.03602 1.000 20.53720 123 THR A C 1
ATOM 648 O O . THR A 1 123 ? 20.60139 62.55891 52.18465 1.000 21.13642 123 THR A O 1
ATOM 652 N N . GLY A 1 124 ? 21.27994 60.98530 50.73040 1.000 20.62691 124 GLY A N 1
ATOM 653 C CA . GLY A 1 124 ? 21.95466 60.23158 51.77180 1.000 20.97921 124 GLY A CA 1
ATOM 654 C C . GLY A 1 124 ? 23.14884 60.96151 52.36237 1.000 20.74941 124 GLY A C 1
ATOM 655 O O . GLY A 1 124 ? 23.40315 60.87247 53.56573 1.000 21.58638 124 GLY A O 1
ATOM 656 N N . VAL A 1 125 ? 23.91154 61.67404 51.52664 1.000 20.20804 125 VAL A N 1
ATOM 657 C CA . VAL A 1 125 ? 25.04553 62.44067 52.04719 1.000 20.95039 125 VAL A CA 1
ATOM 658 C C . VAL A 1 125 ? 24.57224 63.51238 53.01874 1.000 22.14070 125 VAL A C 1
ATOM 659 O O . VAL A 1 125 ? 25.16830 63.70383 54.08672 1.000 22.15008 125 VAL A O 1
ATOM 663 N N . VAL A 1 126 ? 23.49096 64.21929 52.67911 1.000 21.54605 126 VAL A N 1
ATOM 664 C CA . VAL A 1 126 ? 22.92996 65.19625 53.60759 1.000 23.19882 126 VAL A CA 1
ATOM 665 C C . VAL A 1 126 ? 22.52065 64.51743 54.90765 1.000 20.31625 126 VAL A C 1
ATOM 666 O O . VAL A 1 126 ? 22.75253 65.04478 56.00459 1.000 22.98699 126 VAL A O 1
ATOM 670 N N . LYS A 1 127 ? 21.89991 63.34120 54.80686 1.000 22.22185 127 LYS A N 1
ATOM 671 C CA . LYS A 1 127 ? 21.51408 62.60711 56.00489 1.000 23.19516 127 LYS A CA 1
ATOM 672 C C . LYS A 1 127 ? 22.73086 62.27839 56.85890 1.000 21.77530 127 LYS A C 1
ATOM 673 O O . LYS A 1 127 ? 22.69420 62.43592 58.08511 1.000 24.42259 127 LYS A O 1
ATOM 679 N N . VAL A 1 128 ? 23.83038 61.87153 56.22452 1.000 21.13457 128 VAL A N 1
ATOM 680 C CA . VAL A 1 128 ? 25.03067 61.49862 56.97131 1.000 21.59218 128 VAL A CA 1
ATOM 681 C C . VAL A 1 128 ? 25.71796 62.73271 57.54470 1.000 19.27648 128 VAL A C 1
ATOM 682 O O . VAL A 1 128 ? 26.26503 62.69751 58.65804 1.000 21.99720 128 VAL A O 1
ATOM 686 N N . GLN A 1 129 ? 25.66943 63.85820 56.82396 1.000 20.23982 129 GLN A N 1
ATOM 687 C CA . GLN A 1 129 ? 26.20903 65.09418 57.37772 1.000 20.90959 129 GLN A CA 1
ATOM 688 C C . GLN A 1 129 ? 25.46276 65.49627 58.64048 1.000 22.05082 129 GLN A C 1
ATOM 689 O O . GLN A 1 129 ? 26.07565 65.95039 59.61294 1.000 24.04491 129 GLN A O 1
ATOM 695 N N . GLU A 1 130 ? 24.13720 65.33861 58.64936 1.000 22.26888 130 GLU A N 1
ATOM 696 C CA . GLU A 1 130 ? 23.37164 65.60667 59.86154 1.000 24.36132 130 GLU A CA 1
ATOM 697 C C . GLU A 1 130 ? 23.77603 64.66881 60.98448 1.000 22.78857 130 GLU A C 1
ATOM 698 O O . GLU A 1 130 ? 23.91076 65.09388 62.13911 1.000 24.20853 130 GLU A O 1
ATOM 704 N N . LEU A 1 131 ? 23.93037 63.38172 60.67148 1.000 22.16355 131 LEU A N 1
ATOM 705 C CA . LEU A 1 131 ? 24.32367 62.41745 61.68871 1.000 23.41434 131 LEU A CA 1
ATOM 706 C C . LEU A 1 131 ? 25.70941 62.74407 62.22533 1.000 22.75055 131 LEU A C 1
ATOM 707 O O . LEU A 1 131 ? 25.96334 62.62507 63.42979 1.000 24.76258 131 LEU A O 1
ATOM 712 N N . ALA A 1 132 ? 26.61456 63.17270 61.34226 1.000 21.97198 132 ALA A N 1
ATOM 713 C CA . ALA A 1 132 ? 27.95928 63.53948 61.77164 1.000 27.53822 132 ALA A CA 1
ATOM 714 C C . ALA A 1 132 ? 27.93877 64.72529 62.72566 1.000 29.16664 132 ALA A C 1
ATOM 715 O O . ALA A 1 132 ? 28.81811 64.84320 63.58999 1.000 26.42093 132 ALA A O 1
ATOM 717 N N . GLN A 1 133 ? 26.94540 65.60814 62.58972 1.000 24.51339 133 GLN A N 1
ATOM 718 C CA . GLN A 1 133 ? 26.86608 66.76861 63.46244 1.000 29.01113 133 GLN A CA 1
ATOM 719 C C . GLN A 1 133 ? 26.59817 66.36199 64.90749 1.000 26.07811 133 GLN A C 1
ATOM 720 O O . GLN A 1 133 ? 27.00793 67.06910 65.82994 1.000 26.95100 133 GLN A O 1
ATOM 726 N N . SER A 1 134 ? 25.96752 65.20567 65.12407 1.000 26.17088 134 SER A N 1
ATOM 727 C CA . SER A 1 134 ? 25.79502 64.65309 66.46153 1.000 29.35618 134 SER A CA 1
ATOM 728 C C . SER A 1 134 ? 26.82265 63.57739 66.78269 1.000 23.99473 134 SER A C 1
ATOM 729 O O . SER A 1 134 ? 26.70562 62.91533 67.81829 1.000 28.34665 134 SER A O 1
ATOM 732 N N . LYS A 1 135 ? 27.81845 63.38992 65.91927 1.000 23.05173 135 LYS A N 1
ATOM 733 C CA . LYS A 1 135 ? 28.88976 62.42040 66.14125 1.000 23.39859 135 LYS A CA 1
ATOM 734 C C . LYS A 1 135 ? 28.33718 61.02116 66.40725 1.000 24.88637 135 LYS A C 1
ATOM 735 O O . LYS A 1 135 ? 28.75950 60.31717 67.32625 1.000 29.87940 135 LYS A O 1
ATOM 741 N N . ASP A 1 136 ? 27.38220 60.61795 65.57256 1.000 23.88780 136 ASP A N 1
ATOM 742 C CA . ASP A 1 136 ? 26.69705 59.33169 65.70931 1.000 25.17522 136 ASP A CA 1
ATOM 743 C C . ASP A 1 136 ? 27.42497 58.31878 64.83610 1.000 27.84582 136 ASP A C 1
ATOM 744 O O . ASP A 1 136 ? 27.06065 58.08793 63.68473 1.000 23.20769 136 ASP A O 1
ATOM 749 N N . LYS A 1 137 ? 28.46190 57.69063 65.39673 1.000 24.68535 137 LYS A N 1
ATOM 750 C CA . LYS A 1 137 ? 29.27654 56.76440 64.61455 1.000 26.54946 137 LYS A CA 1
ATOM 751 C C . LYS A 1 137 ? 28.45416 55.59753 64.08006 1.000 26.82823 137 LYS A C 1
ATOM 752 O O . LYS A 1 137 ? 28.59656 55.21818 62.91285 1.000 24.95725 137 LYS A O 1
ATOM 758 N N . GLU A 1 138 ? 27.59024 55.01550 64.91722 1.000 26.20249 138 GLU A N 1
ATOM 759 C CA . GLU A 1 138 ? 26.85430 53.82252 64.50655 1.000 27.59194 138 GLU A CA 1
ATOM 760 C C . GLU A 1 138 ? 25.95761 54.11241 63.30936 1.000 55.24380 138 GLU A C 1
ATOM 761 O O . GLU A 1 138 ? 25.92252 53.34356 62.33845 1.000 28.61378 138 GLU A O 1
ATOM 767 N N . GLN A 1 139 ? 25.22520 55.22542 63.35801 1.000 27.22754 139 GLN A N 1
ATOM 768 C CA . GLN A 1 139 ? 24.34101 55.55146 62.24884 1.000 26.14674 139 GLN A CA 1
ATOM 769 C C . GLN A 1 139 ? 25.11976 56.03563 61.03357 1.000 24.52709 139 GLN A C 1
ATOM 770 O O . GLN A 1 139 ? 24.72364 55.75209 59.89781 1.000 22.88815 139 GLN A O 1
ATOM 776 N N . VAL A 1 140 ? 26.23501 56.74255 61.24029 1.000 23.53889 140 VAL A N 1
ATOM 777 C CA . VAL A 1 140 ? 27.05792 57.15462 60.10331 1.000 20.01748 140 VAL A CA 1
ATOM 778 C C . VAL A 1 140 ? 27.58355 55.94084 59.34744 1.000 22.94858 140 VAL A C 1
ATOM 779 O O . VAL A 1 140 ? 27.57518 55.91606 58.11184 1.000 20.77249 140 VAL A O 1
ATOM 783 N N . LEU A 1 141 ? 28.03705 54.91295 60.07243 1.000 21.09321 141 LEU A N 1
ATOM 784 C CA . LEU A 1 141 ? 28.54206 53.71208 59.40919 1.000 22.17785 141 LEU A CA 1
ATOM 785 C C . LEU A 1 141 ? 27.43362 52.95005 58.69238 1.000 23.08005 141 LEU A C 1
ATOM 786 O O . LEU A 1 141 ? 27.65326 52.42228 57.59742 1.000 21.94580 141 LEU A O 1
ATOM 791 N N . LEU A 1 142 ? 26.24459 52.86703 59.29280 1.000 22.94146 142 LEU A N 1
ATOM 792 C CA . LEU A 1 142 ? 25.13988 52.18319 58.62634 1.000 26.04181 142 LEU A CA 1
ATOM 793 C C . LEU A 1 142 ? 24.76000 52.89346 57.33584 1.000 24.09700 142 LEU A C 1
ATOM 794 O O . LEU A 1 142 ? 24.56187 52.25027 56.29731 1.000 24.53429 142 LEU A O 1
ATOM 799 N N . GLU A 1 143 ? 24.66704 54.22584 57.37693 1.000 22.80172 143 GLU A N 1
ATOM 800 C CA . GLU A 1 143 ? 24.32734 54.96997 56.17092 1.000 20.04060 143 GLU A CA 1
ATOM 801 C C . GLU A 1 143 ? 25.46714 54.95165 55.15931 1.000 21.24604 143 GLU A C 1
ATOM 802 O O . GLU A 1 143 ? 25.21342 54.95474 53.94955 1.000 20.62623 143 GLU A O 1
ATOM 808 N N . ARG A 1 144 ? 26.71969 54.91346 55.62934 1.000 18.95163 144 ARG A N 1
ATOM 809 C CA . ARG A 1 144 ? 27.85951 54.84220 54.71809 1.000 19.15400 144 ARG A CA 1
ATOM 810 C C . ARG A 1 144 ? 27.77290 53.59633 53.85119 1.000 18.50962 144 ARG A C 1
ATOM 811 O O . ARG A 1 144 ? 28.06761 53.63744 52.65014 1.000 19.28226 144 ARG A O 1
ATOM 819 N N . ALA A 1 145 ? 27.37310 52.47358 54.45399 1.000 18.98202 145 ALA A N 1
ATOM 820 C CA . ALA A 1 145 ? 27.21587 51.23739 53.69757 1.000 18.84453 145 ALA A CA 1
ATOM 821 C C . ALA A 1 145 ? 26.12946 51.37014 52.63707 1.000 19.49141 145 ALA A C 1
ATOM 822 O O . ALA A 1 145 ? 26.27788 50.85603 51.52050 1.000 20.08644 145 ALA A O 1
ATOM 824 N N . LYS A 1 146 ? 25.02505 52.04191 52.96847 1.000 20.26405 146 LYS A N 1
ATOM 825 C CA . LYS A 1 146 ? 23.99439 52.27682 51.96470 1.000 21.71710 146 LYS A CA 1
ATOM 826 C C . LYS A 1 146 ? 24.51555 53.15665 50.83580 1.000 19.77078 146 LYS A C 1
ATOM 827 O O . LYS A 1 146 ? 24.21682 52.90943 49.66185 1.000 20.72137 146 LYS A O 1
ATOM 833 N N . LEU A 1 147 ? 25.28617 54.19959 51.17125 1.000 19.20764 147 LEU A N 1
ATOM 834 C CA . LEU A 1 147 ? 25.84119 55.07001 50.13668 1.000 17.55586 147 LEU A CA 1
ATOM 835 C C . LEU A 1 147 ? 26.77736 54.29977 49.21999 1.000 17.35453 147 LEU A C 1
ATOM 836 O O . LEU A 1 147 ? 26.73571 54.46155 47.99452 1.000 16.99572 147 LEU A O 1
ATOM 841 N N . LEU A 1 148 ? 27.64300 53.47468 49.79740 1.000 16.42886 148 LEU A N 1
ATOM 842 C CA . LEU A 1 148 ? 28.58960 52.72921 48.98143 1.000 16.68109 148 LEU A CA 1
ATOM 843 C C . LEU A 1 148 ? 27.89371 51.69711 48.10128 1.000 16.05858 148 LEU A C 1
ATOM 844 O O . LEU A 1 148 ? 28.38273 51.39257 47.00844 1.000 16.68454 148 LEU A O 1
ATOM 849 N N . ASN A 1 149 ? 26.76032 51.15721 48.55231 1.000 16.54551 149 ASN A N 1
ATOM 850 C CA . ASN A 1 149 ? 25.99068 50.28250 47.67611 1.000 18.40913 149 ASN A CA 1
ATOM 851 C C . ASN A 1 149 ? 25.48476 51.04328 46.46272 1.000 19.52872 149 ASN A C 1
ATOM 852 O O . ASN A 1 149 ? 25.50855 50.51890 45.34266 1.000 19.66925 149 ASN A O 1
ATOM 857 N N . LEU A 1 150 ? 25.03418 52.28626 46.65913 1.000 18.04383 150 LEU A N 1
ATOM 858 C CA . LEU A 1 150 ? 24.61933 53.10016 45.52290 1.000 18.05756 150 LEU A CA 1
ATOM 859 C C . LEU A 1 150 ? 25.79467 53.39242 44.59595 1.000 16.71324 150 LEU A C 1
ATOM 860 O O . LEU A 1 150 ? 25.64130 53.38208 43.36753 1.000 17.84111 150 LEU A O 1
ATOM 865 N N . VAL A 1 151 ? 26.97122 53.67476 45.16588 1.000 16.57719 151 VAL A N 1
ATOM 866 C CA . VAL A 1 151 ? 28.16546 53.87803 44.34494 1.000 15.94040 151 VAL A CA 1
ATOM 867 C C . VAL A 1 151 ? 28.45294 52.63611 43.50500 1.000 17.33333 151 VAL A C 1
ATOM 868 O O . VAL A 1 151 ? 28.74812 52.72768 42.30736 1.000 17.88014 151 VAL A O 1
ATOM 872 N N . SER A 1 152 ? 28.39070 51.45978 44.13471 1.000 16.01712 152 SER A N 1
ATOM 873 C CA . SER A 1 152 ? 28.58597 50.19704 43.42201 1.000 16.07911 152 SER A CA 1
ATOM 874 C C . SER A 1 152 ? 27.60878 50.05838 42.26377 1.000 16.18907 152 SER A C 1
ATOM 875 O O . SER A 1 152 ? 27.98728 49.62679 41.16616 1.000 18.68648 152 SER A O 1
ATOM 878 N N . LEU A 1 153 ? 26.33287 50.36745 42.50747 1.000 17.09465 153 LEU A N 1
ATOM 879 C CA . LEU A 1 153 ? 25.32882 50.22779 41.46145 1.000 19.28877 153 LEU A CA 1
ATOM 880 C C . LEU A 1 153 ? 25.63389 51.15480 40.29544 1.000 17.67935 153 LEU A C 1
ATOM 881 O O . LEU A 1 153 ? 25.53303 50.75487 39.12676 1.000 18.96224 153 LEU A O 1
ATOM 886 N N . ILE A 1 154 ? 26.00578 52.40136 40.59185 1.000 16.76765 154 ILE A N 1
ATOM 887 C CA . ILE A 1 154 ? 26.38409 53.33749 39.54062 1.000 17.06951 154 ILE A CA 1
ATOM 888 C C . ILE A 1 154 ? 27.59808 52.82597 38.77520 1.000 16.66127 154 ILE A C 1
ATOM 889 O O . ILE A 1 154 ? 27.62282 52.84252 37.53957 1.000 18.01141 154 ILE A O 1
ATOM 894 N N . GLU A 1 155 ? 28.63847 52.40133 39.50117 1.000 16.20121 155 GLU A N 1
ATOM 895 C CA . GLU A 1 155 ? 29.84986 51.91379 38.84594 1.000 16.02018 155 GLU A CA 1
ATOM 896 C C . GLU A 1 155 ? 29.56694 50.71039 37.95492 1.000 16.30444 155 GLU A C 1
ATOM 897 O O . GLU A 1 155 ? 30.09057 50.62687 36.83748 1.000 17.80267 155 GLU A O 1
ATOM 903 N N . GLU A 1 156 ? 28.75823 49.76191 38.44118 1.000 15.65533 156 GLU A N 1
ATOM 904 C CA . GLU A 1 156 ? 28.45093 48.58774 37.63332 1.000 15.97512 156 GLU A CA 1
ATOM 905 C C . GLU A 1 156 ? 27.69571 48.97370 36.37369 1.000 18.11967 156 GLU A C 1
ATOM 906 O O . GLU A 1 156 ? 27.89925 48.36381 35.31554 1.000 18.74589 156 GLU A O 1
ATOM 912 N N . SER A 1 157 ? 26.85053 50.00115 36.45623 1.000 18.94299 157 SER A N 1
ATOM 913 C CA . SER A 1 157 ? 26.14474 50.46393 35.27056 1.000 21.83262 157 SER A CA 1
ATOM 914 C C . SER A 1 157 ? 27.07714 51.05889 34.22425 1.000 18.33095 157 SER A C 1
ATOM 915 O O . SER A 1 157 ? 26.67322 51.18961 33.06281 1.000 20.61845 157 SER A O 1
ATOM 918 N N . MET A 1 158 ? 28.30654 51.41991 34.59728 1.000 19.40568 158 MET A N 1
ATOM 919 C CA . MET A 1 158 ? 29.25784 51.95153 33.63153 1.000 18.22512 158 MET A CA 1
ATOM 920 C C . MET A 1 158 ? 29.93185 50.88197 32.78261 1.000 19.22642 158 MET A C 1
ATOM 921 O O . MET A 1 158 ? 30.58543 51.23099 31.79568 1.000 23.28097 158 MET A O 1
ATOM 926 N N . VAL A 1 159 ? 29.82099 49.60583 33.12855 1.000 16.60564 159 VAL A N 1
ATOM 927 C CA . VAL A 1 159 ? 30.43967 48.56226 32.31782 1.000 17.78516 159 VAL A CA 1
ATOM 928 C C . VAL A 1 159 ? 29.62303 48.38508 31.05091 1.000 26.14736 159 VAL A C 1
ATOM 929 O O . VAL A 1 159 ? 28.45621 47.98625 31.10038 1.000 25.72967 159 VAL A O 1
ATOM 933 N N . LYS A 1 160 ? 30.22832 48.69085 29.91305 1.000 22.96064 160 LYS A N 1
ATOM 934 C CA . LYS A 1 160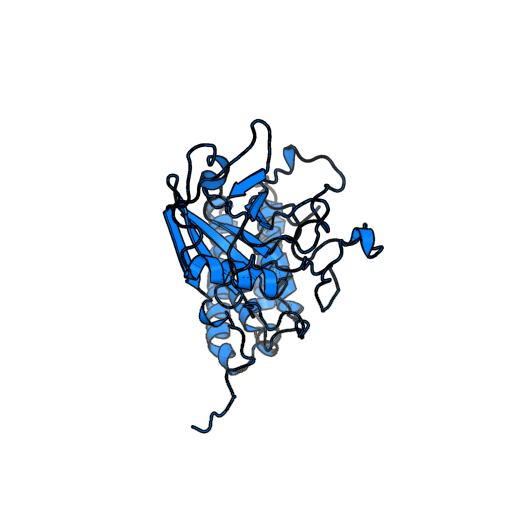 ? 29.41825 48.74635 28.70386 1.000 51.19973 160 LYS A CA 1
ATOM 935 C C . LYS A 1 160 ? 29.37752 47.42171 27.98348 1.000 59.27793 160 LYS A C 1
ATOM 936 O O . LYS A 1 160 ? 28.36397 47.04987 27.39994 1.000 118.98221 160 LYS A O 1
ATOM 942 N N . GLU A 1 161 ? 30.46222 46.68823 28.05146 1.000 31.45025 161 GLU A N 1
ATOM 943 C CA . GLU A 1 161 ? 30.71686 45.60161 27.13114 1.000 29.64723 161 GLU A CA 1
ATOM 944 C C . GLU A 1 161 ? 31.76361 44.73900 27.83398 1.000 25.95131 161 GLU A C 1
ATOM 945 O O . GLU A 1 161 ? 32.62695 45.27113 28.54070 1.000 29.21945 161 GLU A O 1
ATOM 951 N N . PHE A 1 162 ? 31.64654 43.41913 27.69840 1.000 19.47497 162 PHE A N 1
ATOM 952 C CA . PHE A 1 162 ? 32.51944 42.57854 28.48965 1.000 16.26978 162 PHE A CA 1
ATOM 953 C C . PHE A 1 162 ? 33.96829 42.91362 28.14525 1.000 16.73449 162 PHE A C 1
ATOM 954 O O . PHE A 1 162 ? 34.27986 43.15265 26.97687 1.000 18.97804 162 PHE A O 1
ATOM 962 N N . PRO A 1 163 ? 34.85636 43.02990 29.13895 1.000 16.47456 163 PRO A N 1
ATOM 963 C CA . PRO A 1 163 ? 36.13705 43.71408 28.89243 1.000 17.39043 163 PRO A CA 1
ATOM 964 C C . PRO A 1 163 ? 37.16838 42.95942 28.06525 1.000 19.10428 163 PRO A C 1
ATOM 965 O O . PRO A 1 163 ? 38.12142 43.60306 27.61896 1.000 22.30081 163 PRO A O 1
ATOM 969 N N . PHE A 1 164 ? 37.05960 41.64612 27.86919 1.000 16.02426 164 PHE A N 1
ATOM 970 C CA . PHE A 1 164 ? 38.08547 40.91273 27.12888 1.000 17.13076 164 PHE A CA 1
ATOM 971 C C . PHE A 1 164 ? 37.47167 39.65056 26.54948 1.000 15.68422 164 PHE A C 1
ATOM 972 O O . PHE A 1 164 ? 36.37965 39.23165 26.93282 1.000 17.14356 164 PHE A O 1
ATOM 980 N N . GLU A 1 165 ? 38.21523 39.02830 25.63895 1.000 18.31578 165 GLU A N 1
ATOM 981 C CA . GLU A 1 165 ? 37.82161 37.76971 25.02087 1.000 16.67181 165 GLU A CA 1
ATOM 982 C C . GLU A 1 165 ? 38.37059 36.62152 25.85029 1.000 16.29582 165 GLU A C 1
ATOM 983 O O . GLU A 1 165 ? 39.58406 36.52046 26.05378 1.000 18.54091 165 GLU A O 1
ATOM 989 N N . VAL A 1 166 ? 37.48094 35.76728 26.33195 1.000 16.59014 166 VAL A N 1
ATOM 990 C CA . VAL A 1 166 ? 37.90470 34.53543 27.00775 1.000 15.43459 166 VAL A CA 1
ATOM 991 C C . VAL A 1 166 ? 38.50282 33.59158 25.97080 1.000 16.11997 166 VAL A C 1
ATOM 992 O O . VAL A 1 166 ? 37.93256 33.44515 24.86841 1.000 17.15838 166 VAL A O 1
ATOM 996 N N . PRO A 1 167 ? 39.62585 32.93759 26.24952 1.000 15.47621 167 PRO A N 1
ATOM 997 C CA . PRO A 1 167 ? 40.18599 32.00138 25.26437 1.000 16.17148 167 PRO A CA 1
ATOM 998 C C . PRO A 1 167 ? 39.15622 30.98753 24.78340 1.000 17.30313 167 PRO A C 1
ATOM 999 O O . PRO A 1 167 ? 38.41748 30.38503 25.57601 1.000 15.88119 167 PRO A O 1
ATOM 1003 N N . GLU A 1 168 ? 39.11408 30.80781 23.45678 1.000 17.87463 168 GLU A N 1
ATOM 1004 C CA . GLU A 1 168 ? 38.13419 29.92573 22.83460 1.000 16.58538 168 GLU A CA 1
ATOM 1005 C C . GLU A 1 168 ? 38.27786 28.48189 23.27836 1.000 16.11091 168 GLU A C 1
ATOM 1006 O O . GLU A 1 168 ? 37.31116 27.72273 23.17310 1.000 16.84147 168 GLU A O 1
ATOM 1012 N N . GLU A 1 169 ? 39.44529 28.07775 23.78525 1.000 15.75419 169 GLU A N 1
ATOM 1013 C CA . GLU A 1 169 ? 39.56838 26.70550 24.26736 1.000 17.92040 169 GLU A CA 1
ATOM 1014 C C . GLU A 1 169 ? 38.61266 26.41017 25.41576 1.000 15.08203 169 GLU A C 1
ATOM 1015 O O . GLU A 1 169 ? 38.30256 25.24248 25.66738 1.000 17.95827 169 GLU A O 1
ATOM 1021 N N . TYR A 1 170 ? 38.13379 27.44042 26.11396 1.000 14.81827 170 TYR A N 1
ATOM 1022 C CA . TYR A 1 170 ? 37.17917 27.27964 27.20548 1.000 14.45587 170 TYR A CA 1
ATOM 1023 C C . TYR A 1 170 ? 35.73888 27.46503 26.75147 1.000 15.40905 170 TYR A C 1
ATOM 1024 O O . TYR A 1 170 ? 34.84132 27.57621 27.59458 1.000 14.89066 170 TYR A O 1
ATOM 1033 N N . ASN A 1 171 ? 35.48510 27.48504 25.44181 1.000 15.94123 171 ASN A N 1
ATOM 1034 C CA . ASN A 1 171 ? 34.12414 27.74638 24.98146 1.000 17.69526 171 ASN A CA 1
ATOM 1035 C C . ASN A 1 171 ? 33.17171 26.58647 25.22989 1.000 16.30589 171 ASN A C 1
ATOM 1036 O O . ASN A 1 171 ? 31.96844 26.73956 24.99391 1.000 19.63818 171 ASN A O 1
ATOM 1041 N N . ASN A 1 172 ? 33.67358 25.46510 25.72491 1.000 15.91820 172 ASN A N 1
ATOM 1042 C CA . ASN A 1 172 ? 32.85544 24.33766 26.14009 1.000 17.28236 172 ASN A CA 1
ATOM 1043 C C . ASN A 1 172 ? 32.40981 24.44854 27.59227 1.000 16.03554 172 ASN A C 1
ATOM 1044 O O . ASN A 1 172 ? 31.71861 23.55697 28.08647 1.000 17.91641 172 ASN A O 1
ATOM 1049 N N . LEU A 1 173 ? 32.81023 25.51728 28.30330 1.000 14.97832 173 LEU A N 1
ATOM 1050 C CA . LEU A 1 173 ? 32.50285 25.72372 29.70866 1.000 13.17046 173 LEU A CA 1
ATOM 1051 C C . LEU A 1 173 ? 31.55917 26.90545 29.87298 1.000 14.21890 173 LEU A C 1
ATOM 1052 O O . LEU A 1 173 ? 31.65149 27.87690 29.11403 1.000 13.88002 173 LEU A O 1
ATOM 1057 N N . PRO A 1 174 ? 30.63558 26.84658 30.83053 1.000 13.07974 174 PRO A N 1
ATOM 1058 C CA . PRO A 1 174 ? 29.76343 27.99945 31.07729 1.000 14.69127 174 PRO A CA 1
ATOM 1059 C C . PRO A 1 174 ? 30.57416 29.16320 31.62501 1.000 12.66266 174 PRO A C 1
ATOM 1060 O O . PRO A 1 174 ? 31.53481 28.97336 32.37400 1.000 13.34404 174 PRO A O 1
ATOM 1064 N N . GLN A 1 175 ? 30.17799 30.37808 31.25729 1.000 12.91027 175 GLN A N 1
ATOM 1065 C CA . GLN A 1 175 ? 30.94857 31.57283 31.59496 1.000 11.72474 175 GLN A CA 1
ATOM 1066 C C . GLN A 1 175 ? 30.02554 32.65945 32.11286 1.000 11.58441 175 GLN A C 1
ATOM 1067 O O . GLN A 1 175 ? 28.93853 32.86097 31.57267 1.000 13.84933 175 GLN A O 1
ATOM 1073 N N . LEU A 1 176 ? 30.45087 33.36141 33.15306 1.000 11.24668 176 LEU A N 1
ATOM 1074 C CA . LEU A 1 176 ? 29.64159 34.41873 33.74201 1.000 10.62943 176 LEU A CA 1
ATOM 1075 C C . LEU A 1 176 ? 30.17071 35.74412 33.21613 1.000 11.43743 176 LEU A C 1
ATOM 1076 O O . LEU A 1 176 ? 31.24972 36.18945 33.61603 1.000 11.88528 176 LEU A O 1
ATOM 1081 N N . LYS A 1 177 ? 29.41443 36.38761 32.33696 1.000 12.30141 177 LYS A N 1
ATOM 1082 C CA . LYS A 1 177 ? 29.87003 37.63292 31.71891 1.000 12.08901 177 LYS A CA 1
ATOM 1083 C C . LYS A 1 177 ? 29.34180 38.83534 32.49749 1.000 12.95771 177 LYS A C 1
ATOM 1084 O O . LYS A 1 177 ? 28.58390 39.65446 31.99348 1.000 16.38347 177 LYS A O 1
ATOM 1090 N N . GLY A 1 178 ? 29.75677 38.92906 33.74527 1.000 13.11399 178 GLY A N 1
ATOM 1091 C CA . GLY A 1 178 ? 29.25626 39.92725 34.66340 1.000 13.25992 178 GLY A CA 1
ATOM 1092 C C . GLY A 1 178 ? 29.26997 39.38024 36.07676 1.000 12.51749 178 GLY A C 1
ATOM 1093 O O . GLY A 1 178 ? 30.00384 38.44221 36.39014 1.000 13.12466 178 GLY A O 1
ATOM 1094 N N . ARG A 1 179 ? 28.45006 39.98833 36.91774 1.000 12.99630 179 ARG A N 1
ATOM 1095 C CA . ARG A 1 179 ? 28.36564 39.64108 38.32877 1.000 14.21302 179 ARG A CA 1
ATOM 1096 C C . ARG A 1 179 ? 27.13532 38.77488 38.58312 1.000 11.99214 179 ARG A C 1
ATOM 1097 O O . ARG A 1 179 ? 26.14805 38.81118 37.83930 1.000 13.59336 179 ARG A O 1
ATOM 1105 N N . ALA A 1 180 ? 27.18808 38.01317 39.66877 1.000 11.83461 180 ALA A N 1
ATOM 1106 C CA . ALA A 1 180 ? 26.00644 37.32424 40.16158 1.000 11.21465 180 ALA A CA 1
ATOM 1107 C C . ALA A 1 180 ? 26.08117 37.28544 41.67677 1.000 11.86858 180 ALA A C 1
ATOM 1108 O O . ALA A 1 180 ? 27.15978 37.33018 42.26983 1.000 12.10181 180 ALA A O 1
ATOM 1110 N N . THR A 1 181 ? 24.91195 37.20658 42.29189 1.000 12.30143 181 THR A N 1
ATOM 1111 C CA . THR A 1 181 ? 24.77321 37.13307 43.74004 1.000 13.24855 181 THR A CA 1
ATOM 1112 C C . THR A 1 181 ? 24.12764 35.80091 44.06174 1.000 12.84432 181 THR A C 1
ATOM 1113 O O . THR A 1 181 ? 23.09680 35.45407 43.47044 1.000 13.85303 181 THR A O 1
ATOM 1117 N N . ILE A 1 182 ? 24.75246 35.04976 44.97003 1.000 12.47212 182 ILE A N 1
ATOM 1118 C CA . ILE A 1 182 ? 24.30775 33.70835 45.33508 1.000 12.72053 182 ILE A CA 1
ATOM 1119 C C . ILE A 1 182 ? 24.03795 33.68110 46.82666 1.000 13.14614 182 ILE A C 1
ATOM 1120 O O . ILE A 1 182 ? 24.89318 34.07920 47.62379 1.000 13.03658 182 ILE A O 1
ATOM 1125 N N . ALA A 1 183 ? 22.86952 33.19106 47.19846 1.000 13.87488 183 ALA A N 1
ATOM 1126 C CA . ALA A 1 183 ? 22.53484 32.95573 48.59446 1.000 14.52000 183 ALA A CA 1
ATOM 1127 C C . ALA A 1 183 ? 22.67949 31.46603 48.87379 1.000 15.52642 183 ALA A C 1
ATOM 1128 O O . ALA A 1 183 ? 21.98289 30.64405 48.27016 1.000 19.73592 183 ALA A O 1
ATOM 1130 N N . ILE A 1 184 ? 23.58312 31.12293 49.78301 1.000 15.13412 184 ILE A N 1
ATOM 1131 C CA . ILE A 1 184 ? 23.83937 29.73994 50.16994 1.000 15.69367 184 ILE A CA 1
ATOM 1132 C C . ILE A 1 184 ? 23.18503 29.50759 51.52318 1.000 16.22637 184 ILE A C 1
ATOM 1133 O O . ILE A 1 184 ? 23.62196 30.05689 52.54012 1.000 16.47107 184 ILE A O 1
ATOM 1138 N N . LYS A 1 185 ? 22.13825 28.69524 51.54731 1.000 16.72286 185 LYS A N 1
ATOM 1139 C CA . LYS A 1 185 ? 21.44163 28.38454 52.78686 1.000 18.31763 185 LYS A CA 1
ATOM 1140 C C . LYS A 1 185 ? 22.11837 27.18847 53.44596 1.000 16.13954 185 LYS A C 1
ATOM 1141 O O . LYS A 1 185 ? 22.14937 26.09324 52.87257 1.000 18.65176 185 LYS A O 1
ATOM 1147 N N . THR A 1 186 ? 22.67847 27.40504 54.62981 1.000 17.98887 186 THR A N 1
ATOM 1148 C CA . THR A 1 186 ? 23.25597 26.34009 55.44185 1.000 18.53165 186 THR A CA 1
ATOM 1149 C C . THR A 1 186 ? 22.38815 26.09114 56.66845 1.000 19.49676 186 THR A C 1
ATOM 1150 O O . THR A 1 186 ? 21.49208 26.87083 57.00230 1.000 20.83774 186 THR A O 1
ATOM 1154 N N . ASN A 1 187 ? 22.69924 25.00820 57.38424 1.000 19.53229 18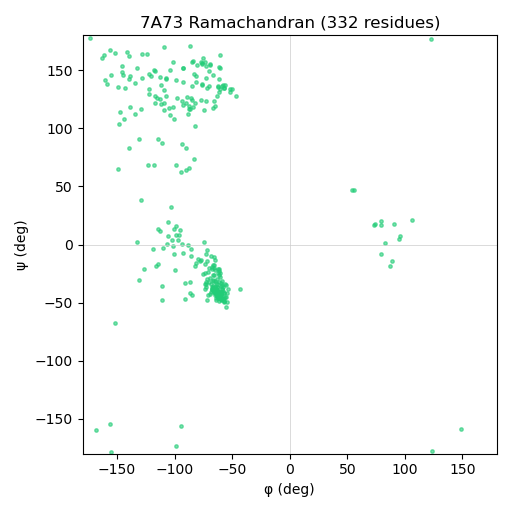7 ASN A N 1
ATOM 1155 C CA . ASN A 1 187 ? 21.98533 24.73148 58.62863 1.000 21.13757 187 ASN A CA 1
ATOM 1156 C C . ASN A 1 187 ? 22.22952 25.79126 59.69020 1.000 20.06460 187 ASN A C 1
ATOM 1157 O O . ASN A 1 187 ? 21.50047 25.82107 60.68466 1.000 23.05561 187 ASN A O 1
ATOM 1162 N N . LYS A 1 188 ? 23.22244 26.65716 59.51164 1.000 19.75684 188 LYS A N 1
ATOM 1163 C CA . LYS A 1 188 ? 23.49727 27.72838 60.45698 1.000 20.39655 188 LYS A CA 1
ATOM 1164 C C . LYS A 1 188 ? 23.07812 29.09976 59.94435 1.000 20.79986 188 LYS A C 1
ATOM 1165 O O . LYS A 1 188 ? 23.36025 30.10906 60.60113 1.000 21.15618 188 LYS A O 1
ATOM 1171 N N . GLY A 1 189 ? 22.39698 29.16191 58.80829 1.000 19.51439 189 GLY A N 1
ATOM 1172 C CA . GLY A 1 189 ? 21.94574 30.41711 58.24261 1.000 19.55378 189 GLY A CA 1
ATOM 1173 C C . GLY A 1 189 ? 22.46312 30.60773 56.82981 1.000 17.27453 189 GLY A C 1
ATOM 1174 O O . GLY A 1 189 ? 23.13788 29.75228 56.26085 1.000 17.60951 189 GLY A O 1
ATOM 1175 N N . ASP A 1 190 ? 22.11947 31.76303 56.26235 1.000 19.30452 190 ASP A N 1
ATOM 1176 C CA . ASP A 1 190 ? 22.42477 32.05789 54.86887 1.000 18.58178 190 ASP A CA 1
ATOM 1177 C C . ASP A 1 190 ? 23.75393 32.78031 54.74406 1.000 19.51959 190 ASP A C 1
ATOM 1178 O O . ASP A 1 190 ? 24.07942 33.65718 55.54727 1.000 19.53167 190 ASP A O 1
ATOM 1183 N N . LEU A 1 191 ? 24.51046 32.40537 53.72416 1.000 16.55987 191 LEU A N 1
ATOM 1184 C CA . LEU A 1 191 ? 25.68424 33.14068 53.28175 1.000 17.51577 191 LEU A CA 1
ATOM 1185 C C . LEU A 1 191 ? 25.33050 33.77891 51.94817 1.000 18.11069 191 LEU A C 1
ATOM 1186 O O . LEU A 1 191 ? 24.78963 33.10198 51.06612 1.000 23.60279 191 LEU A O 1
ATOM 1191 N N . THR A 1 192 ? 25.62992 35.06114 51.77893 1.000 13.96439 192 THR A N 1
ATOM 1192 C CA . THR A 1 192 ? 25.45649 35.69459 50.48032 1.000 14.40717 192 THR A CA 1
ATOM 1193 C C . THR A 1 192 ? 26.82414 36.04397 49.93201 1.000 12.63693 192 THR A C 1
ATOM 1194 O O . THR A 1 192 ? 27.62730 36.70050 50.61133 1.000 12.59533 192 THR A O 1
ATOM 1198 N N . VAL A 1 193 ? 27.09214 35.56538 48.72671 1.000 12.35478 193 VAL A N 1
ATOM 1199 C CA . VAL A 1 193 ? 28.35383 35.80401 48.04913 1.000 12.24961 193 VAL A CA 1
ATOM 1200 C C . VAL A 1 193 ? 28.06732 36.52310 46.74384 1.000 11.59559 193 VAL A C 1
ATOM 1201 O O . VAL A 1 193 ? 27.04334 36.28308 46.08932 1.000 13.59142 193 VAL A O 1
ATOM 1205 N N . VAL A 1 194 ? 28.97328 37.41270 46.36458 1.000 11.14973 194 VAL A N 1
ATOM 1206 C CA . VAL A 1 194 ? 28.99143 37.99730 45.02973 1.000 11.50446 194 VAL A CA 1
ATOM 1207 C C . VAL A 1 194 ? 30.16784 37.38582 44.29438 1.000 10.81227 194 VAL A C 1
ATOM 1208 O O . VAL A 1 194 ? 31.29039 37.39251 44.80945 1.000 11.21502 194 VAL A O 1
ATOM 1212 N N . VAL A 1 195 ? 29.90411 36.84715 43.10593 1.000 10.82142 195 VAL A N 1
ATOM 1213 C CA . VAL A 1 195 ? 30.94328 36.26495 42.27352 1.000 10.07219 195 VAL A CA 1
ATOM 1214 C C . VAL A 1 195 ? 31.20390 37.19437 41.09195 1.000 10.31567 195 VAL A C 1
ATOM 1215 O O . VAL A 1 195 ? 30.27849 37.81450 40.54261 1.000 11.88444 195 VAL A O 1
ATOM 1219 N N . ASP A 1 196 ? 32.46773 37.29583 40.69775 1.000 10.06849 196 ASP A N 1
ATOM 1220 C CA . ASP A 1 196 ? 32.92984 38.34851 39.79720 1.000 10.58516 196 ASP A CA 1
ATOM 1221 C C . ASP A 1 196 ? 33.38607 37.74691 38.46412 1.000 10.03472 196 ASP A C 1
ATOM 1222 O O . ASP A 1 196 ? 34.57241 37.45719 38.27105 1.000 10.82646 196 ASP A O 1
ATOM 1227 N N . GLY A 1 197 ? 32.45702 37.63797 37.51283 1.000 10.16016 197 GLY A N 1
ATOM 1228 C CA . GLY A 1 197 ? 32.81611 37.18483 36.18596 1.000 11.41711 197 GLY A CA 1
ATOM 1229 C C . GLY A 1 197 ? 33.59752 38.18351 35.37316 1.000 11.17904 197 GLY A C 1
ATOM 1230 O O . GLY A 1 197 ? 34.16810 37.79109 34.35079 1.000 11.59881 197 GLY A O 1
ATOM 1231 N N . TYR A 1 198 ? 33.64667 39.45617 35.78219 1.000 11.06304 198 TYR A N 1
ATOM 1232 C CA . TYR A 1 198 ? 34.52760 40.37397 35.06983 1.000 11.41179 198 TYR A CA 1
ATOM 1233 C C . TYR A 1 198 ? 35.98832 40.01053 35.27199 1.000 11.07388 198 TYR A C 1
ATOM 1234 O O . TYR A 1 198 ? 36.81667 40.25325 34.38381 1.000 13.28529 198 TYR A O 1
ATOM 1243 N N . SER A 1 199 ? 36.32795 39.45621 36.43269 1.000 11.66066 199 SER A N 1
ATOM 1244 C CA . SER A 1 199 ? 37.70080 39.05841 36.71434 1.000 11.19135 199 SER A CA 1
ATOM 1245 C C . SER A 1 199 ? 37.94489 37.57634 36.53005 1.000 10.68653 199 SER A C 1
ATOM 1246 O O . SER A 1 199 ? 39.09661 37.17811 36.37142 1.000 11.86439 199 SER A O 1
ATOM 1249 N N . ALA A 1 200 ? 36.90354 36.75352 36.59003 1.000 10.27648 200 ALA A N 1
ATOM 1250 C CA . ALA A 1 200 ? 37.05499 35.29970 36.56142 1.000 10.14222 200 ALA A CA 1
ATOM 1251 C C . ALA A 1 200 ? 35.82528 34.70616 35.88782 1.000 9.65816 200 ALA A C 1
ATOM 1252 O O . ALA A 1 200 ? 35.03246 34.00423 36.51162 1.000 10.22173 200 ALA A O 1
ATOM 1254 N N . PRO A 1 201 ? 35.62798 34.99176 34.60004 1.000 10.26330 201 PRO A N 1
ATOM 1255 C CA . PRO A 1 201 ? 34.38394 34.54937 33.94839 1.000 10.15090 201 PRO A CA 1
ATOM 1256 C C . PRO A 1 201 ? 34.23181 33.04448 33.89216 1.000 10.57380 201 PRO A C 1
ATOM 1257 O O . PRO A 1 201 ? 33.11347 32.55107 34.02822 1.000 10.60347 201 PRO A O 1
ATOM 1261 N N . VAL A 1 202 ? 35.30522 32.30178 33.63309 1.000 10.69987 202 VAL A N 1
ATOM 1262 C CA . VAL A 1 202 ? 35.18389 30.84445 33.55373 1.000 11.24464 202 VAL A CA 1
ATOM 1263 C C . VAL A 1 202 ? 34.90859 30.25816 34.92888 1.000 10.16603 202 VAL A C 1
ATOM 1264 O O . VAL A 1 202 ? 34.07065 29.36532 35.10425 1.000 10.78383 202 VAL A O 1
ATOM 1268 N N . THR A 1 203 ? 35.60498 30.76523 35.93385 1.000 10.01123 203 THR A N 1
ATOM 1269 C CA . THR A 1 203 ? 35.48242 30.21137 37.27460 1.000 9.92717 203 THR A CA 1
ATOM 1270 C C . THR A 1 203 ? 34.12861 30.57857 37.86421 1.000 10.18849 203 THR A C 1
ATOM 1271 O O . THR A 1 203 ? 33.43065 29.73293 38.43480 1.000 10.80833 203 THR A O 1
ATOM 1275 N N . ALA A 1 204 ? 33.74873 31.85309 37.76123 1.000 10.50412 204 ALA A N 1
ATOM 1276 C CA . ALA A 1 204 ? 32.44648 32.25390 38.27619 1.000 11.07101 204 ALA A CA 1
ATOM 1277 C C . ALA A 1 204 ? 31.32067 31.59494 37.49078 1.000 10.05704 204 ALA A C 1
ATOM 1278 O O . ALA A 1 204 ? 30.29751 31.22542 38.06474 1.000 11.57575 204 ALA A O 1
ATOM 1280 N N . GLY A 1 205 ? 31.49153 31.43385 36.17213 1.000 10.44599 205 GLY A N 1
ATOM 1281 C CA . GLY A 1 205 ? 30.48409 30.74521 35.37722 1.000 10.62059 205 GLY A CA 1
ATOM 1282 C C . GLY A 1 205 ? 30.27823 29.30703 35.81159 1.000 11.37000 205 GLY A C 1
ATOM 1283 O O . GLY A 1 205 ? 29.14303 28.83970 35.92503 1.000 11.51820 205 GLY A O 1
ATOM 1284 N N . ASN A 1 206 ? 31.37133 28.59066 36.03634 1.000 11.02947 206 ASN A N 1
ATOM 1285 C CA . ASN A 1 206 ? 31.27211 27.22477 36.52199 1.000 11.28576 206 ASN A CA 1
ATOM 1286 C C . ASN A 1 206 ? 30.49015 27.16879 37.82633 1.000 11.39703 206 ASN A C 1
ATOM 1287 O O . ASN A 1 206 ? 29.62626 26.31037 38.01437 1.000 11.64156 206 ASN A O 1
ATOM 1292 N N . PHE A 1 207 ? 30.80620 28.06689 38.75715 1.000 11.32100 207 PHE A N 1
ATOM 1293 C CA . PHE A 1 207 ? 30.15116 28.04741 40.06447 1.000 11.49947 207 PHE A CA 1
ATOM 1294 C C . PHE A 1 207 ? 28.65789 28.32658 39.94377 1.000 11.52190 207 PHE A C 1
ATOM 1295 O O . PHE A 1 207 ? 27.84299 27.60139 40.51542 1.000 12.23417 207 PHE A O 1
ATOM 1303 N N . VAL A 1 208 ? 28.27844 29.36038 39.18902 1.000 12.03275 208 VAL A N 1
ATOM 1304 C CA . VAL A 1 208 ? 26.86008 29.67516 39.06235 1.000 12.77573 208 VAL A CA 1
ATOM 1305 C C . VAL A 1 208 ? 26.13311 28.53655 38.37321 1.000 12.17920 208 VAL A C 1
ATOM 1306 O O . VAL A 1 208 ? 25.01467 28.17853 38.75273 1.000 13.03307 208 VAL A O 1
ATOM 1310 N N . ASP A 1 209 ? 26.77649 27.92503 37.37428 1.000 11.88944 209 ASP A N 1
ATOM 1311 C CA . ASP A 1 209 ? 26.17112 26.78731 36.68709 1.000 12.20234 209 ASP A CA 1
ATOM 1312 C C . ASP A 1 209 ? 25.95209 25.62115 37.64195 1.000 11.80261 209 ASP A C 1
ATOM 1313 O O . ASP A 1 209 ? 24.87883 25.00261 37.64793 1.000 13.29930 209 ASP A O 1
ATOM 1318 N N . LEU A 1 210 ? 26.94802 25.31381 38.47593 1.000 11.81605 210 LEU A N 1
ATOM 1319 C CA . LEU A 1 210 ? 26.79281 24.22313 39.43387 1.000 12.73180 210 LEU A CA 1
ATOM 1320 C C . LEU A 1 210 ? 25.72073 24.53769 40.46121 1.000 12.96399 210 LEU A C 1
ATOM 1321 O O . LEU A 1 210 ? 24.95129 23.65099 40.86079 1.000 14.37544 210 LEU A O 1
ATOM 1326 N N . VAL A 1 211 ? 25.66656 25.78660 40.91891 1.000 13.40253 211 VAL A N 1
ATOM 1327 C CA . VAL A 1 211 ? 24.60914 26.19723 41.83246 1.000 14.51886 211 VAL A CA 1
ATOM 1328 C C . VAL A 1 211 ? 23.25114 25.92835 41.19928 1.000 15.22184 211 VAL A C 1
ATOM 1329 O O . VAL A 1 211 ? 22.37312 25.30465 41.81425 1.000 16.78964 211 VAL A O 1
ATOM 1333 N N . LYS A 1 212 ? 23.07707 26.34882 39.93598 1.000 15.79891 212 LYS A N 1
ATOM 1334 C CA . LYS A 1 212 ? 21.80204 26.17250 39.23758 1.000 17.33174 212 LYS A CA 1
ATOM 1335 C C . LYS A 1 212 ? 21.46375 24.70754 39.02767 1.000 18.24334 212 LYS A C 1
ATOM 1336 O O . LYS A 1 212 ? 20.28472 24.33523 39.03129 1.000 20.23730 212 LYS A O 1
ATOM 1342 N N . ARG A 1 213 ? 22.46564 23.86477 38.82624 1.000 16.38191 213 ARG A N 1
ATOM 1343 C CA . ARG A 1 213 ? 22.21528 22.43766 38.69227 1.000 18.95181 213 ARG A CA 1
ATOM 1344 C C . ARG A 1 213 ? 21.85535 21.77610 40.01690 1.000 18.15573 213 ARG A C 1
ATOM 1345 O O . ARG A 1 213 ? 21.47096 20.60041 40.01558 1.000 21.90897 213 ARG A O 1
ATOM 1353 N N . GLY A 1 214 ? 21.96799 22.49028 41.13560 1.000 18.43103 214 GLY A N 1
ATOM 1354 C CA . GLY A 1 214 ? 21.73923 21.90053 42.43987 1.000 17.02770 214 GLY A CA 1
ATOM 1355 C C . GLY A 1 214 ? 22.89483 21.08807 42.97405 1.000 16.10530 214 GLY A C 1
ATOM 1356 O O . GLY A 1 214 ? 22.71238 20.30590 43.91274 1.000 17.77671 214 GLY A O 1
ATOM 1357 N N . PHE A 1 215 ? 24.08970 21.26486 42.40916 1.000 15.70471 215 PHE A N 1
ATOM 1358 C CA . PHE A 1 215 ? 25.22534 20.41287 42.74820 1.000 14.83012 215 PHE A CA 1
ATOM 1359 C C . PHE A 1 215 ? 25.57839 20.47972 44.22908 1.000 14.70809 215 PHE A C 1
ATOM 1360 O O . PHE A 1 215 ? 26.01158 19.47962 44.81653 1.000 16.02025 215 PHE A O 1
ATOM 1368 N N . TYR A 1 216 ? 25.43758 21.64414 44.84176 1.000 14.57983 216 TYR A N 1
ATOM 1369 C CA . TYR A 1 216 ? 25.87984 21.82090 46.21386 1.000 14.57471 216 TYR A CA 1
ATOM 1370 C C . TYR A 1 216 ? 24.83386 21.40741 47.22859 1.000 15.74775 216 TYR A C 1
ATOM 1371 O O . TYR A 1 216 ? 25.12827 21.40935 48.42873 1.000 16.53858 216 TYR A O 1
ATOM 1380 N N . ASN A 1 217 ? 23.63766 21.02670 46.78257 1.000 16.85083 217 ASN A N 1
ATOM 1381 C CA . ASN A 1 217 ? 22.56101 20.72187 47.71547 1.000 17.98080 217 ASN A CA 1
ATOM 1382 C C . ASN A 1 217 ? 22.91092 19.48736 48.53379 1.000 19.17270 217 ASN A C 1
ATOM 1383 O O . ASN A 1 217 ? 23.18770 18.41904 47.97984 1.000 20.95330 217 ASN A O 1
ATOM 1388 N N . GLY A 1 218 ? 22.90410 19.64056 49.85060 1.000 18.36940 218 GLY A N 1
ATOM 1389 C CA . GLY A 1 218 ? 23.19791 18.55239 50.75525 1.000 20.12377 218 GLY A CA 1
ATOM 1390 C C . GLY A 1 218 ? 24.66713 18.29218 51.00111 1.000 19.47397 218 GLY A C 1
ATOM 1391 O O . GLY A 1 218 ? 24.99155 17.38235 51.77139 1.000 22.71329 218 GLY A O 1
ATOM 1392 N N . LEU A 1 219 ? 25.56827 19.06578 50.40690 1.000 17.37182 219 LEU A N 1
ATOM 1393 C CA . LEU A 1 219 ? 26.99055 18.81360 50.58334 1.000 17.74302 219 LEU A CA 1
ATOM 1394 C C . LEU A 1 219 ? 27.49325 19.39913 51.89509 1.000 18.42007 219 LEU A C 1
ATOM 1395 O O . LEU A 1 219 ? 27.11251 20.50443 52.29908 1.000 20.71356 219 LEU A O 1
ATOM 1400 N N . GLU A 1 220 ? 28.36418 18.64847 52.55828 1.000 18.16849 220 GLU A N 1
ATOM 1401 C CA . GLU A 1 220 ? 28.85986 19.02982 53.86784 1.000 18.10751 220 GLU A CA 1
ATOM 1402 C C . GLU A 1 220 ? 30.04227 19.97787 53.75371 1.000 16.94283 220 GLU A C 1
ATOM 1403 O O . GLU A 1 220 ? 30.72860 20.05175 52.72626 1.000 18.42380 220 GLU A O 1
ATOM 1409 N N . PHE A 1 221 ? 30.25763 20.73114 54.81944 1.000 17.62357 221 PHE A N 1
ATOM 1410 C CA . PHE A 1 221 ? 31.45776 21.53024 54.99382 1.000 16.41891 221 PHE A CA 1
ATOM 1411 C C . PHE A 1 221 ? 32.49137 20.72850 55.77131 1.000 18.44206 221 PHE A C 1
ATOM 1412 O O . PHE A 1 221 ? 32.15488 19.86806 56.59328 1.000 20.97626 221 PHE A O 1
ATOM 1420 N N . THR A 1 222 ? 33.76029 21.03546 55.52132 1.000 18.90375 222 THR A N 1
ATOM 1421 C CA . THR A 1 222 ? 34.86446 20.52517 56.31868 1.000 18.50562 222 THR A CA 1
ATOM 1422 C C . THR A 1 222 ? 35.71355 21.70976 56.74935 1.000 17.78042 222 THR A C 1
ATOM 1423 O O . THR A 1 222 ? 35.84547 22.68452 56.00512 1.000 16.57286 222 THR A O 1
ATOM 1427 N N . ARG A 1 223 ? 36.24188 21.64820 57.96488 1.000 19.50668 223 ARG A N 1
ATOM 1428 C CA . ARG A 1 223 ? 37.21147 22.63426 58.43082 1.000 18.07029 223 ARG A CA 1
ATOM 1429 C C . ARG A 1 223 ? 38.13933 21.88607 59.37462 1.000 19.45878 223 ARG A C 1
ATOM 1430 O O . ARG A 1 223 ? 37.69663 21.39431 60.41588 1.000 22.29668 223 ARG A O 1
ATOM 1438 N N . SER A 1 224 ? 39.40352 21.75975 58.98125 1.000 20.96532 224 SER A N 1
ATOM 1439 C CA . SER A 1 224 ? 40.39349 21.09995 59.81129 1.000 25.42847 224 SER A CA 1
ATOM 1440 C C . SER A 1 224 ? 40.53161 21.83463 61.13939 1.000 23.50475 224 SER A C 1
ATOM 1441 O O . SER A 1 224 ? 40.13904 22.99599 61.28912 1.000 24.39549 224 SER A O 1
ATOM 1444 N N . GLU A 1 225 ? 41.12998 21.14146 62.10962 1.000 29.26881 225 GLU A N 1
ATOM 1445 C CA . GLU A 1 225 ? 41.06055 21.58089 63.50189 1.000 36.39024 225 GLU A CA 1
ATOM 1446 C C . GLU A 1 225 ? 41.56715 23.00686 63.68277 1.000 66.22967 225 GLU A C 1
ATOM 1447 O O . GLU A 1 225 ? 40.86927 23.85662 64.24823 1.000 75.60741 225 GLU A O 1
ATOM 1453 N N . GLU A 1 226 ? 42.77425 23.29246 63.21588 1.000 26.86653 226 GLU A N 1
ATOM 1454 C CA . GLU A 1 226 ? 43.39681 24.59791 63.43837 1.000 70.48459 226 GLU A CA 1
ATOM 1455 C C . GLU A 1 226 ? 43.62213 25.26624 62.08693 1.000 88.36668 226 GLU A C 1
ATOM 1456 O O . GLU A 1 226 ? 44.76108 25.44862 61.64743 1.000 106.35218 226 GLU A O 1
ATOM 1462 N N . SER A 1 227 ? 42.52667 25.64821 61.43541 1.000 44.42075 227 SER A N 1
ATOM 1463 C CA . SER A 1 227 ? 42.57834 26.05961 60.04360 1.0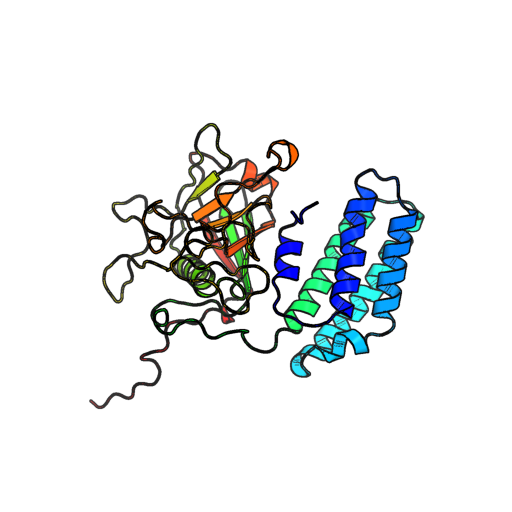00 24.01064 227 SER A CA 1
ATOM 1464 C C . SER A 1 227 ? 41.68487 27.26696 59.80838 1.000 24.99618 227 SER A C 1
ATOM 1465 O O . SER A 1 227 ? 40.61266 27.39899 60.40416 1.000 24.87349 227 SER A O 1
ATOM 1468 N N . TYR A 1 228 ? 42.13505 28.13365 58.90583 1.000 21.82431 228 TYR A N 1
ATOM 1469 C CA . TYR A 1 228 ? 41.35996 29.27295 58.43290 1.000 19.81992 228 TYR A CA 1
ATOM 1470 C C . TYR A 1 228 ? 40.68145 28.99430 57.10209 1.000 18.10836 228 TYR A C 1
ATOM 1471 O O . TYR A 1 228 ? 40.24350 29.93093 56.42441 1.000 19.10486 228 TYR A O 1
ATOM 1480 N N . VAL A 1 229 ? 40.59864 27.72870 56.71096 1.000 16.52231 229 VAL A N 1
ATOM 1481 C CA . VAL A 1 229 ? 40.07702 27.31046 55.42210 1.000 14.64525 229 VAL A CA 1
ATOM 1482 C C . VAL A 1 229 ? 38.82849 26.47551 55.67117 1.000 15.52252 229 VAL A C 1
ATOM 1483 O O . VAL A 1 229 ? 38.88974 25.45060 56.36120 1.000 17.41210 229 VAL A O 1
ATOM 1487 N N . LEU A 1 230 ? 37.70072 26.90807 55.10684 1.000 14.87385 230 LEU A N 1
ATOM 1488 C CA . LEU A 1 230 ? 36.43020 26.19855 55.20912 1.000 14.15076 230 LEU A CA 1
ATOM 1489 C C . LEU A 1 230 ? 36.08481 25.65889 53.82741 1.000 13.54955 230 LEU A C 1
ATOM 1490 O O . LEU A 1 230 ? 35.96536 26.43666 52.88443 1.000 12.97701 230 LEU A O 1
ATOM 1495 N N . GLN A 1 231 ? 35.93591 24.33637 53.69803 1.000 13.85755 231 GLN A N 1
ATOM 1496 C CA . GLN A 1 231 ? 35.82748 23.71757 52.38545 1.000 13.91658 231 GLN A CA 1
ATOM 1497 C C . GLN A 1 231 ? 34.48710 23.02512 52.19288 1.000 13.39987 231 GLN A C 1
ATOM 1498 O O . GLN A 1 231 ? 33.87548 22.52904 53.14178 1.000 14.32448 231 GLN A O 1
ATOM 1504 N N . THR A 1 232 ? 34.04600 22.97799 50.94147 1.000 13.05976 232 THR A N 1
ATOM 1505 C CA . THR A 1 232 ? 32.87995 22.19140 50.56095 1.000 14.24758 232 THR A CA 1
ATOM 1506 C C . THR A 1 232 ? 33.00755 21.85605 49.07986 1.000 13.10350 232 THR A C 1
ATOM 1507 O O . THR A 1 232 ? 34.00351 22.19326 48.43352 1.000 14.32806 232 THR A O 1
ATOM 1511 N N . GLY A 1 233 ? 32.01203 21.15468 48.54719 1.000 14.61237 233 GLY A N 1
ATOM 1512 C CA . GLY A 1 233 ? 31.96439 20.83145 47.13663 1.000 15.26749 233 GLY A CA 1
ATOM 1513 C C . GLY A 1 233 ? 32.51914 19.47722 46.76206 1.000 15.10345 233 GLY A C 1
ATOM 1514 O O . GLY A 1 233 ? 32.59671 19.16937 45.56724 1.000 15.26290 233 GLY A O 1
ATOM 1515 N N . ASP A 1 234 ? 32.90521 18.65973 47.73320 1.000 15.57624 234 ASP A N 1
ATOM 1516 C CA . ASP A 1 234 ? 33.35205 17.30020 47.44755 1.000 16.02717 234 ASP A CA 1
ATOM 1517 C C . ASP A 1 234 ? 32.13689 16.38263 47.39733 1.000 15.71261 234 ASP A C 1
ATOM 1518 O O . ASP A 1 234 ? 31.47086 16.21565 48.42206 1.000 16.41446 234 ASP A O 1
ATOM 1523 N N . PRO A 1 235 ? 31.81874 15.75487 46.26683 1.000 16.78886 235 PRO A N 1
ATOM 1524 C CA . PRO A 1 235 ? 30.70145 14.78888 46.26164 1.000 18.97798 235 PRO A CA 1
ATOM 1525 C C . PRO A 1 235 ? 30.95024 13.68471 47.27239 1.000 19.63898 235 PRO A C 1
ATOM 1526 O O . PRO A 1 235 ? 32.07595 13.17594 47.37557 1.000 21.42939 235 PRO A O 1
ATOM 1530 N N . PRO A 1 236 ? 29.92816 13.28731 48.04185 1.000 20.87289 236 PRO A N 1
ATOM 1531 C CA . PRO A 1 236 ? 30.13872 12.26703 49.08386 1.000 20.37813 236 PRO A CA 1
ATOM 1532 C C . PRO A 1 236 ? 30.49557 10.93351 48.49709 1.000 25.83321 236 PRO A C 1
ATOM 1533 O O . PRO A 1 236 ? 30.90345 10.01728 49.22243 1.000 26.45319 236 PRO A O 1
ATOM 1537 N N . GLY A 1 237 ? 30.35975 10.80692 47.19368 1.000 24.97920 237 GLY A N 1
ATOM 1538 C CA . GLY A 1 237 ? 30.56713 9.56233 46.50091 1.000 30.00621 237 GLY A CA 1
ATOM 1539 C C . GLY A 1 237 ? 31.98720 9.44594 45.97147 1.000 54.98125 237 GLY A C 1
ATOM 1540 O O . GLY A 1 237 ? 32.91024 10.11748 46.44487 1.000 25.50197 237 GLY A O 1
ATOM 1541 N N . LYS A 1 238 ? 32.14685 8.60978 44.92435 1.000 28.14392 238 LYS A N 1
ATOM 1542 C CA . LYS A 1 238 ? 33.45537 8.37190 44.33013 1.000 23.11281 238 LYS A CA 1
ATOM 1543 C C . LYS A 1 238 ? 33.94484 9.54329 43.51019 1.000 41.37658 238 LYS A C 1
ATOM 1544 O O . LYS A 1 238 ? 35.14548 9.71180 43.41599 1.000 21.79890 238 LYS A O 1
ATOM 1550 N N . GLU A 1 239 ? 33.08190 10.40996 42.98540 1.000 20.65218 239 GLU A N 1
ATOM 1551 C CA . GLU A 1 239 ? 33.61532 11.49221 42.14545 1.000 21.38722 239 GLU A CA 1
ATOM 1552 C C . GLU A 1 239 ? 34.26521 12.59524 42.99283 1.000 18.09996 239 GLU A C 1
ATOM 1553 O O . GLU A 1 239 ? 33.98123 12.74438 44.18364 1.000 19.68322 239 GLU A O 1
ATOM 1559 N N . GLN A 1 240 ? 35.19215 13.32808 42.37579 1.000 19.40041 240 GLN A N 1
ATOM 1560 C CA . GLN A 1 240 ? 35.88326 14.44737 43.00083 1.000 17.79559 240 GLN A CA 1
ATOM 1561 C C . GLN A 1 240 ? 35.31034 15.79029 42.58990 1.000 14.98611 240 GLN A C 1
ATOM 1562 O O . GLN A 1 240 ? 35.72643 16.82134 43.13457 1.000 14.38051 240 GLN A O 1
ATOM 1568 N N . GLY A 1 241 ? 34.39920 15.80784 41.63043 1.000 15.58590 241 GLY A N 1
ATOM 1569 C CA . GLY A 1 241 ? 33.84518 17.04311 41.13236 1.000 14.64636 241 GLY A CA 1
ATOM 1570 C C . GLY A 1 241 ? 32.64663 16.73146 40.27818 1.000 15.71947 241 GLY A C 1
ATOM 1571 O O . GLY A 1 241 ? 32.06873 15.65024 40.37651 1.000 16.17505 241 GLY A O 1
ATOM 1572 N N . PHE A 1 242 ? 32.28001 17.68514 39.42775 1.000 15.03445 242 PHE A N 1
ATOM 1573 C CA . PHE A 1 242 ? 31.10873 17.54735 38.57401 1.000 15.69497 242 PHE A CA 1
ATOM 1574 C C . PHE A 1 242 ? 31.48318 16.78752 37.31168 1.000 14.78734 242 PHE A C 1
ATOM 1575 O O . PHE A 1 242 ? 32.51999 17.05353 36.70319 1.000 15.30793 242 PHE A O 1
ATOM 1583 N N . ILE A 1 243 ? 30.62806 15.84677 36.91035 1.000 15.64673 243 ILE A N 1
ATOM 1584 C CA . ILE A 1 243 ? 30.80290 15.10275 35.66491 1.000 15.15060 243 ILE A CA 1
ATOM 1585 C C . ILE A 1 243 ? 30.02669 15.81932 34.56406 1.000 16.89580 243 ILE A C 1
ATOM 1586 O O . ILE A 1 243 ? 28.80622 15.97534 34.65709 1.000 17.62745 243 ILE A O 1
ATOM 1591 N N . ASP A 1 244 ? 30.72682 16.25713 33.52798 1.000 16.24991 244 ASP A N 1
ATOM 1592 C CA . ASP A 1 244 ? 30.06878 16.90649 32.39079 1.000 16.49212 244 ASP A CA 1
ATOM 1593 C C . ASP A 1 244 ? 29.19785 15.88214 31.65098 1.000 17.29697 244 ASP A C 1
ATOM 1594 O O . ASP A 1 244 ? 29.73264 14.90041 31.14186 1.000 18.28519 244 ASP A O 1
ATOM 1599 N N . PRO A 1 245 ? 27.87943 16.06284 31.57626 1.000 16.76456 245 PRO A N 1
ATOM 1600 C CA . PRO A 1 245 ? 27.03626 15.05162 30.90557 1.000 18.55292 245 PRO A CA 1
ATOM 1601 C C . PRO A 1 245 ? 27.29848 14.92210 29.41325 1.000 17.45679 245 PRO A C 1
ATOM 1602 O O . PRO A 1 245 ? 26.90769 13.90816 28.82002 1.000 20.33928 245 PRO A O 1
ATOM 1606 N N . LYS A 1 246 ? 27.90571 15.92420 28.77673 1.000 18.76389 246 LYS A N 1
ATOM 1607 C CA . LYS A 1 246 ? 28.21341 15.82635 27.35336 1.000 24.76616 246 LYS A CA 1
ATOM 1608 C C . LYS A 1 246 ? 29.39847 14.91184 27.09175 1.000 24.99012 246 LYS A C 1
ATOM 1609 O O . LYS A 1 246 ? 29.51215 14.35061 25.99684 1.000 27.17920 246 LYS A O 1
ATOM 1615 N N . THR A 1 247 ? 30.28396 14.75411 28.07547 1.000 23.17151 247 THR A N 1
ATOM 1616 C CA . THR A 1 247 ? 31.49634 13.96849 27.91855 1.000 22.90566 247 THR A CA 1
ATOM 1617 C C . THR A 1 247 ? 31.56146 12.74124 28.81151 1.000 23.82422 247 THR A C 1
ATOM 1618 O O . THR A 1 247 ? 32.35824 11.84168 28.52447 1.000 23.03069 247 THR A O 1
ATOM 1622 N N . GLY A 1 248 ? 30.75781 12.67307 29.87106 1.000 19.98586 248 GLY A N 1
ATOM 1623 C CA . GLY A 1 248 ? 30.86774 11.59862 30.82931 1.000 21.28860 248 GLY A CA 1
ATOM 1624 C C . GLY A 1 248 ? 32.06331 11.67473 31.74062 1.000 21.74136 248 GLY A C 1
ATOM 1625 O O . GLY A 1 248 ? 32.39828 10.68450 32.38161 1.000 24.55621 248 GLY A O 1
ATOM 1626 N N . LYS A 1 249 ? 32.70219 12.83157 31.84349 1.000 20.65952 249 LYS A N 1
ATOM 1627 C CA . LYS A 1 249 ? 33.94383 12.92614 32.58271 1.000 23.43635 249 LYS A CA 1
ATOM 1628 C C . LYS A 1 249 ? 33.97991 14.20574 33.39695 1.000 18.82681 249 LYS A C 1
ATOM 1629 O O . LYS A 1 249 ? 33.27388 15.17302 33.10657 1.000 17.91523 249 LYS A O 1
ATOM 1635 N N . TYR A 1 250 ? 34.88001 14.20524 34.38084 1.000 18.77343 250 TYR A N 1
ATOM 1636 C CA . TYR A 1 250 ? 35.14206 15.35280 35.25081 1.000 16.36237 250 TYR A CA 1
ATOM 1637 C C . TYR A 1 250 ? 35.29656 16.64194 34.44920 1.000 17.80299 250 TYR A C 1
ATOM 1638 O O . TYR A 1 250 ? 36.10082 16.72484 33.51836 1.000 18.11609 250 TYR A O 1
ATOM 1647 N N . ARG A 1 251 ? 34.53527 17.66278 34.83420 1.000 15.01756 251 ARG A N 1
ATOM 1648 C CA . ARG A 1 251 ? 34.56110 18.94651 34.13337 1.000 14.70561 251 ARG A CA 1
ATOM 1649 C C . ARG A 1 251 ? 35.61373 19.86553 34.75964 1.000 13.14829 251 ARG A C 1
ATOM 1650 O O . ARG A 1 251 ? 35.31717 20.75307 35.56491 1.000 14.90809 251 ARG A O 1
ATOM 1658 N N . ALA A 1 252 ? 36.86363 19.68217 34.34949 1.000 14.03293 252 ALA A N 1
ATOM 1659 C CA . ALA A 1 252 ? 37.95409 20.48591 34.89221 1.000 14.36080 252 ALA A CA 1
ATOM 1660 C C . ALA A 1 252 ? 37.90036 21.90746 34.34960 1.000 14.24100 252 ALA A C 1
ATOM 1661 O O . ALA A 1 252 ? 37.53854 22.13722 33.18825 1.000 15.27649 252 ALA A O 1
ATOM 1663 N N . ILE A 1 253 ? 38.24474 22.87079 35.20095 1.000 11.90762 253 ILE A N 1
ATOM 1664 C CA . ILE A 1 253 ? 38.30409 24.26273 34.78255 1.000 13.22501 253 ILE A CA 1
ATOM 1665 C C . ILE A 1 253 ? 39.73205 24.76883 34.92499 1.000 11.95623 253 ILE A C 1
ATOM 1666 O O . ILE A 1 253 ? 40.48295 24.30678 35.79763 1.000 13.10844 253 ILE A O 1
ATOM 1671 N N . PRO A 1 254 ? 40.14517 25.70844 34.08766 1.000 12.31185 254 PRO A N 1
ATOM 1672 C CA . PRO A 1 254 ? 41.51836 26.20903 34.15959 1.000 12.74599 254 PRO A CA 1
ATOM 1673 C C . PRO A 1 254 ? 41.70776 27.08760 35.37911 1.000 11.99883 254 PRO A C 1
ATOM 1674 O O . PRO A 1 254 ? 40.78105 27.75413 35.83518 1.000 11.54501 254 PRO A O 1
ATOM 1678 N N . LEU A 1 255 ? 42.94402 27.15732 35.86775 1.000 11.65173 255 LEU A N 1
ATOM 1679 C CA . LEU A 1 255 ? 43.29351 28.22675 36.78657 1.000 11.35870 255 LEU A CA 1
ATOM 1680 C C . LEU A 1 255 ? 43.13321 29.54826 36.05311 1.000 10.34352 255 LEU A C 1
ATOM 1681 O O . LEU A 1 255 ? 43.55863 29.68962 34.89685 1.000 12.09267 255 LEU A O 1
ATOM 1686 N N . GLU A 1 256 ? 42.51524 30.51940 36.71813 1.000 11.24413 256 GLU A N 1
ATOM 1687 C CA . GLU A 1 256 ? 42.12977 31.77341 36.07810 1.000 11.37833 256 GLU A CA 1
ATOM 1688 C C . GLU A 1 256 ? 42.32933 32.86682 37.11623 1.000 10.71150 256 GLU A C 1
ATOM 1689 O O . GLU A 1 256 ? 41.56874 32.94812 38.09400 1.000 11.36783 256 GLU A O 1
ATOM 1695 N N . ILE A 1 257 ? 43.35176 33.70059 36.92757 1.000 11.20227 257 ILE A N 1
ATOM 1696 C CA . ILE A 1 257 ? 43.69648 34.72326 37.90836 1.000 11.20724 257 ILE A CA 1
ATOM 1697 C C . ILE A 1 257 ? 44.04549 36.00240 37.15920 1.000 11.29068 257 ILE A C 1
ATOM 1698 O O . ILE A 1 257 ? 45.03254 36.03656 36.41397 1.000 12.23254 257 ILE A O 1
ATOM 1703 N N . LEU A 1 258 ? 43.28068 37.06267 37.38637 1.000 11.12763 258 LEU A N 1
ATOM 1704 C CA . LEU A 1 258 ? 43.56376 38.35290 36.78129 1.000 11.48715 258 LEU A CA 1
ATOM 1705 C C . LEU A 1 258 ? 44.53182 39.09861 37.69306 1.000 12.68668 258 LEU A C 1
ATOM 1706 O O . LEU A 1 258 ? 44.21993 39.34419 38.86306 1.000 12.90716 258 LEU A O 1
ATOM 1711 N N . ALA A 1 259 ? 45.71261 39.41688 37.17787 1.000 13.49235 259 ALA A N 1
ATOM 1712 C CA . ALA A 1 259 ? 46.69862 40.17031 37.93945 1.000 14.05215 259 ALA A CA 1
ATOM 1713 C C . ALA A 1 259 ? 46.39904 41.66049 37.84502 1.000 14.13372 259 ALA A C 1
ATOM 1714 O O . ALA A 1 259 ? 45.91550 42.15655 36.81722 1.000 15.44318 259 ALA A O 1
ATOM 1716 N N . GLU A 1 260 ? 46.69478 42.38058 38.92668 1.000 14.67118 260 GLU A N 1
ATOM 1717 C CA . GLU A 1 260 ? 46.47731 43.82444 38.95779 1.000 17.05038 260 GLU A CA 1
ATOM 1718 C C . GLU A 1 260 ? 47.12372 44.50199 37.75693 1.000 17.95924 260 GLU A C 1
ATOM 1719 O O . GLU A 1 260 ? 48.27947 44.23691 37.42587 1.000 19.80789 260 GLU A O 1
ATOM 1725 N N . GLY A 1 261 ? 46.34971 45.35633 37.08491 1.000 19.65068 261 GLY A N 1
ATOM 1726 C CA . GLY A 1 261 ? 46.82801 46.11021 35.94881 1.000 20.13939 261 GLY A CA 1
ATOM 1727 C C . GLY A 1 261 ? 46.68599 45.43046 34.60237 1.000 21.41319 261 GLY A C 1
ATOM 1728 O O . GLY A 1 261 ? 46.84556 46.09969 33.57295 1.000 26.14834 261 GLY A O 1
ATOM 1729 N N . ASP A 1 262 ? 46.41516 44.12870 34.56597 1.000 17.91463 262 ASP A N 1
ATOM 1730 C CA . ASP A 1 262 ? 46.24261 43.43564 33.29821 1.000 17.82731 262 ASP A CA 1
ATOM 1731 C C . ASP A 1 262 ? 44.81294 43.60177 32.79222 1.000 17.54790 262 ASP A C 1
ATOM 1732 O O . ASP A 1 262 ? 43.88582 43.85155 33.56209 1.000 19.39600 262 ASP A O 1
ATOM 1737 N N . LYS A 1 263 ? 44.63514 43.42482 31.47646 1.000 19.14175 263 LYS A N 1
ATOM 1738 C CA . LYS A 1 263 ? 43.27928 43.38085 30.92310 1.000 19.61427 263 LYS A CA 1
ATOM 1739 C C . LYS A 1 263 ? 42.68978 41.98035 30.97302 1.000 18.35680 263 LYS A C 1
ATOM 1740 O O . LYS A 1 263 ? 41.50361 41.81812 31.28135 1.000 19.79559 263 LYS A O 1
ATOM 1746 N N . LYS A 1 264 ? 43.49644 40.96063 30.64915 1.000 18.28390 264 LYS A N 1
ATOM 1747 C CA . LYS A 1 264 ? 43.03126 39.58661 30.54860 1.000 17.65321 264 LYS A CA 1
ATOM 1748 C C . LYS A 1 264 ? 43.54007 38.75997 31.71823 1.000 14.67137 264 LYS A C 1
ATOM 1749 O O . LYS A 1 264 ? 44.68718 38.93138 32.14684 1.000 14.95884 264 LYS A O 1
ATOM 1755 N N . PRO A 1 265 ? 42.73030 37.84156 32.22801 1.000 13.85874 265 PRO A N 1
ATOM 1756 C CA . PRO A 1 265 ? 43.21976 36.92987 33.25686 1.000 14.08780 265 PRO A CA 1
ATOM 1757 C C . PRO A 1 265 ? 44.35765 36.08365 32.71849 1.000 13.91635 265 PRO A C 1
ATOM 1758 O O . PRO A 1 265 ? 44.45368 35.80376 31.51676 1.000 15.36055 265 PRO A O 1
ATOM 1762 N N . THR A 1 266 ? 45.21484 35.66611 33.63861 1.000 12.99805 266 THR A N 1
ATOM 1763 C CA . THR A 1 266 ? 46.24120 34.67262 33.36952 1.000 13.95924 266 THR A CA 1
ATOM 1764 C C . THR A 1 266 ? 45.62313 33.28712 33.55511 1.000 12.98441 266 THR A C 1
ATOM 1765 O O . THR A 1 266 ? 45.02139 33.00255 34.60071 1.000 12.44871 266 THR A O 1
ATOM 1769 N N . TYR A 1 267 ? 45.74504 32.43518 32.53594 1.000 13.06750 267 TYR A N 1
ATOM 1770 C CA . TYR A 1 267 ? 45.12806 31.11633 32.52533 1.000 12.65379 267 TYR A CA 1
ATOM 1771 C C . TYR A 1 267 ? 46.18971 30.03164 32.59916 1.000 12.05913 267 TYR A C 1
ATOM 1772 O O . TYR A 1 267 ? 47.20958 30.09907 31.90524 1.000 13.96977 267 TYR A O 1
ATOM 1781 N N . GLY A 1 268 ? 45.92939 29.01566 33.41794 1.000 12.26831 268 GLY A N 1
ATOM 1782 C CA . GLY A 1 268 ? 46.70518 27.79427 33.39093 1.000 14.06905 268 GLY A CA 1
ATOM 1783 C C . GLY A 1 268 ? 48.08393 27.86710 33.98795 1.000 14.23657 268 GLY A C 1
ATOM 1784 O O . GLY A 1 268 ? 48.87779 26.96216 33.73509 1.000 14.93006 268 GLY A O 1
ATOM 1785 N N . ILE A 1 269 ? 48.38389 28.88141 34.79952 1.000 13.32690 269 ILE A N 1
ATOM 1786 C CA . ILE A 1 269 ? 49.72954 29.03826 35.35154 1.000 14.46407 269 ILE A CA 1
ATOM 1787 C C . ILE A 1 269 ? 49.65401 29.91381 36.59421 1.000 12.60353 269 ILE A C 1
ATOM 1788 O O . ILE A 1 269 ? 48.97114 30.93430 36.60138 1.000 13.95581 269 ILE A O 1
ATOM 1793 N N . THR A 1 270 ? 50.39182 29.53940 37.64403 1.000 13.52972 270 THR A N 1
ATOM 1794 C CA . THR A 1 270 ? 50.41747 30.40295 38.82171 1.000 13.89289 270 THR A CA 1
ATOM 1795 C C . THR A 1 270 ? 51.16031 31.69507 38.49739 1.000 14.02261 270 THR A C 1
ATOM 1796 O O . THR A 1 270 ? 52.01962 31.73728 37.61349 1.000 14.42958 270 THR A O 1
ATOM 1800 N N . LEU A 1 271 ? 50.84335 32.76324 39.23046 1.000 14.41483 271 LEU A N 1
ATOM 1801 C CA . LEU A 1 271 ? 51.57549 34.00688 39.01121 1.000 14.73537 271 LEU A CA 1
ATOM 1802 C C . LEU A 1 271 ? 53.06777 33.80093 39.24303 1.000 15.43413 271 LEU A C 1
ATOM 1803 O O . LEU A 1 271 ? 53.89741 34.31294 38.48776 1.000 15.59199 271 LEU A O 1
ATOM 1808 N N . GLU A 1 272 ? 53.42968 33.00164 40.24990 1.000 16.69564 272 GLU A N 1
ATOM 1809 C CA . GLU A 1 272 ? 54.83685 32.69908 40.49210 1.000 18.63370 272 GLU A CA 1
ATOM 1810 C C . GLU A 1 272 ? 55.48729 32.05487 39.26778 1.000 16.83429 272 GLU A C 1
ATOM 1811 O O . GLU A 1 272 ? 56.57733 32.45384 38.84396 1.000 17.07118 272 GLU A O 1
ATOM 1817 N N . ASP A 1 273 ? 54.82485 31.06183 38.67336 1.000 17.26463 273 ASP A N 1
ATOM 1818 C CA . ASP A 1 273 ? 55.40459 30.38118 37.52220 1.000 17.75159 273 ASP A CA 1
ATOM 1819 C C . ASP A 1 273 ? 55.41263 31.25032 36.27386 1.000 17.11373 273 ASP A C 1
ATOM 1820 O O . ASP A 1 273 ? 56.23407 31.01725 35.37812 1.000 17.64899 273 ASP A O 1
ATOM 1825 N N . ALA A 1 274 ? 54.52818 32.24492 36.19808 1.000 17.43948 274 ALA A N 1
ATOM 1826 C CA . ALA A 1 274 ? 54.56715 33.25372 35.14922 1.000 18.73789 274 ALA A CA 1
ATOM 1827 C C . ALA A 1 274 ? 55.68087 34.26477 35.35703 1.000 18.70960 274 ALA A C 1
ATOM 1828 O O . ALA A 1 274 ? 55.78222 35.21074 34.56595 1.000 19.42840 274 ALA A O 1
ATOM 1830 N N . GLY A 1 275 ? 56.49592 34.10241 36.40013 1.000 16.87235 275 GLY A N 1
ATOM 1831 C CA . GLY A 1 275 ? 57.53576 35.06692 36.70385 1.000 19.62437 275 GLY A CA 1
ATOM 1832 C C . GLY A 1 275 ? 57.03200 36.29653 37.40669 1.000 19.42647 275 GLY A C 1
ATOM 1833 O O . GLY A 1 275 ? 57.71349 37.32652 37.39954 1.000 21.15949 275 GLY A O 1
ATOM 1834 N N . ARG A 1 276 ? 55.86683 36.20955 38.03382 1.000 17.11674 276 ARG A N 1
ATOM 1835 C CA . ARG A 1 276 ? 55.14695 37.35002 38.56801 1.000 17.65674 276 ARG A CA 1
ATOM 1836 C C . ARG A 1 276 ? 54.76359 37.10918 40.01407 1.000 17.13131 276 ARG A C 1
ATOM 1837 O O . ARG A 1 276 ? 53.68920 37.50509 40.46326 1.000 17.59441 276 ARG A O 1
ATOM 1845 N N . TYR A 1 277 ? 55.66403 36.47598 40.76996 1.000 18.02017 277 TYR A N 1
ATOM 1846 C CA . TYR A 1 277 ? 55.39432 36.16857 42.16900 1.000 17.86462 277 TYR A CA 1
ATOM 1847 C C . TYR A 1 277 ? 54.97791 37.40268 42.95037 1.000 17.88587 277 TYR A C 1
ATOM 1848 O O . TYR A 1 277 ? 54.08438 37.33031 43.80231 1.000 18.39674 277 TYR A O 1
ATOM 1857 N N . LEU A 1 278 ? 55.60053 38.54408 42.66479 1.000 17.52345 278 LEU A N 1
ATOM 1858 C CA . LEU A 1 278 ? 55.34972 39.77403 43.40173 1.000 17.59469 278 LEU A CA 1
ATOM 1859 C C . LEU A 1 278 ? 54.05296 40.47401 43.00712 1.000 18.80445 278 LEU A C 1
ATOM 1860 O O . LEU A 1 278 ? 53.62644 41.39200 43.71743 1.000 20.46640 278 LEU A O 1
ATOM 1865 N N . ASP A 1 279 ? 53.43125 40.10190 41.89375 1.000 17.47833 279 ASP A N 1
ATOM 1866 C CA . ASP A 1 279 ? 52.22257 40.78122 41.45150 1.000 17.68774 279 ASP A CA 1
ATOM 1867 C C . ASP A 1 279 ? 51.00960 40.24305 42.19589 1.000 17.07288 279 ASP A C 1
ATOM 1868 O O . ASP A 1 279 ? 50.94126 39.05826 42.53320 1.000 22.90248 279 ASP A O 1
ATOM 1873 N N . MET A 1 280 ? 50.07070 41.11485 42.46747 1.000 16.78559 280 MET A N 1
ATOM 1874 C CA . MET A 1 280 ? 48.92901 40.69956 43.26551 1.000 19.21275 280 MET A CA 1
ATOM 1875 C C . MET A 1 280 ? 47.69891 40.48758 42.38759 1.000 16.21982 280 MET A C 1
ATOM 1876 O O . MET A 1 280 ? 47.52362 41.15015 41.35808 1.000 15.87042 280 MET A O 1
ATOM 1881 N N . PRO A 1 281 ? 46.81542 39.58819 42.79042 1.000 14.19040 281 PRO A N 1
ATOM 1882 C CA . PRO A 1 281 ? 45.55460 39.42638 42.06417 1.000 14.44813 281 PRO A CA 1
ATOM 1883 C C . PRO A 1 281 ? 44.63999 40.62118 42.27604 1.000 12.97872 281 PRO A C 1
ATOM 1884 O O . PRO A 1 281 ? 44.61853 41.23827 43.34497 1.000 13.79579 281 PRO A O 1
ATOM 1888 N N . VAL A 1 282 ? 43.83222 40.90016 41.25270 1.000 12.48021 282 VAL A N 1
ATOM 1889 C CA . VAL A 1 282 ? 42.71686 41.83610 41.38473 1.000 13.03783 282 VAL A CA 1
ATOM 1890 C C . VAL A 1 282 ? 41.73744 41.38164 42.46526 1.000 12.37195 282 VAL A C 1
ATOM 1891 O O . VAL A 1 282 ? 41.14837 42.20794 43.18200 1.000 13.38303 282 VAL A O 1
ATOM 1895 N N . LEU A 1 283 ? 41.55199 40.06618 42.60631 1.000 11.49740 283 LEU A N 1
ATOM 1896 C CA . LEU A 1 283 ? 40.72145 39.47001 43.64986 1.000 11.05736 283 LEU A CA 1
ATOM 1897 C C . LEU A 1 283 ? 41.65063 38.73576 44.61488 1.000 11.55856 283 LEU A C 1
ATOM 1898 O O . LEU A 1 283 ? 41.90220 37.53106 44.45388 1.000 11.88102 283 LEU A O 1
ATOM 1903 N N . PRO A 1 284 ? 42.19057 39.41578 45.62228 1.000 11.27564 284 PRO A N 1
ATOM 1904 C CA . PRO A 1 284 ? 43.13204 38.77208 46.54210 1.000 12.52279 284 PRO A CA 1
ATOM 1905 C C . PRO A 1 284 ? 42.44330 38.06324 47.70203 1.000 12.47999 284 PRO A C 1
ATOM 1906 O O . PRO A 1 284 ? 41.24592 38.21026 47.95315 1.000 13.69560 284 PRO A O 1
ATOM 1910 N N . PHE A 1 285 ? 43.25525 37.31847 48.44529 1.000 12.84388 285 PHE A N 1
ATOM 1911 C CA . PHE A 1 285 ? 42.75636 36.49052 49.53224 1.000 14.75869 285 PHE A CA 1
ATOM 1912 C C . PHE A 1 285 ? 42.49755 37.22495 50.83038 1.000 20.44114 285 PHE A C 1
ATOM 1913 O O . PHE A 1 285 ? 41.79323 36.68098 51.68974 1.000 21.60750 285 PHE A O 1
ATOM 1921 N N . SER A 1 286 ? 43.01452 38.43312 51.00435 1.000 21.26766 286 SER A N 1
ATOM 1922 C CA . SER A 1 286 ? 42.97673 39.05229 52.33138 1.000 25.55599 286 SER A CA 1
ATOM 1923 C C . SER A 1 286 ? 41.67300 39.82596 52.54568 1.000 20.52564 286 SER A C 1
ATOM 1924 O O . SER A 1 286 ? 41.63548 41.04798 52.69492 1.000 24.49909 286 SER A O 1
ATOM 1927 N N . SER A 1 287 ? 40.58234 39.05879 52.57581 1.000 20.30863 287 SER A N 1
ATOM 1928 C CA . SER A 1 287 ? 39.27283 39.52259 53.00035 1.000 16.39594 287 SER A CA 1
ATOM 1929 C C . SER A 1 287 ? 38.55890 38.33068 53.62796 1.000 13.72198 287 SER A C 1
ATOM 1930 O O . SER A 1 287 ? 38.60683 37.22604 53.07383 1.000 15.33964 287 SER A O 1
ATOM 1933 N N . PHE A 1 288 ? 37.90148 38.54345 54.77060 1.000 14.63402 288 PHE A N 1
ATOM 1934 C CA . PHE A 1 288 ? 37.22935 37.44249 55.45712 1.000 14.43652 288 PHE A CA 1
ATOM 1935 C C . PHE A 1 288 ? 36.08961 36.92238 54.58296 1.000 14.71506 288 PHE A C 1
ATOM 1936 O O . PHE A 1 288 ? 35.16675 37.66987 54.24162 1.000 16.69325 288 PHE A O 1
ATOM 1944 N N . GLY A 1 289 ? 36.15018 35.64917 54.19749 1.000 13.30616 289 GLY A N 1
ATOM 1945 C CA . GLY A 1 289 ? 35.13288 35.09225 53.32757 1.000 13.61624 289 GLY A CA 1
ATOM 1946 C C . GLY A 1 289 ? 35.41904 35.18916 51.84655 1.000 11.99917 289 GLY A C 1
ATOM 1947 O O . GLY A 1 289 ? 34.49124 35.03502 51.04210 1.000 12.75489 289 GLY A O 1
ATOM 1948 N N . ALA A 1 290 ? 36.66862 35.42518 51.45511 1.000 11.96334 290 ALA A N 1
ATOM 1949 C CA . ALA A 1 290 ? 37.04678 35.21777 50.05927 1.000 11.84087 290 ALA A CA 1
ATOM 1950 C C . ALA A 1 290 ? 36.71834 33.78761 49.66862 1.000 10.05883 290 ALA A C 1
ATOM 1951 O O . ALA A 1 290 ? 36.93156 32.85557 50.45753 1.000 12.39693 290 ALA A O 1
ATOM 1953 N N . LEU A 1 291 ? 36.15479 33.62131 48.47167 1.000 10.45255 291 LEU A N 1
ATOM 1954 C CA . LEU A 1 291 ? 35.70045 32.32894 47.98065 1.000 10.37387 291 LEU A CA 1
ATOM 1955 C C . LEU A 1 291 ? 36.52505 31.94089 46.76049 1.000 10.05528 291 LEU A C 1
ATOM 1956 O O . LEU A 1 291 ? 36.64989 32.72461 45.81165 1.000 9.96910 291 LEU A O 1
ATOM 1961 N N . ALA A 1 292 ? 37.11415 30.75291 46.81904 1.000 10.54399 292 ALA A N 1
ATOM 1962 C CA . ALA A 1 292 ? 38.11274 30.34295 45.85245 1.000 10.25883 292 ALA A CA 1
ATOM 1963 C C . ALA A 1 292 ? 37.95131 28.87410 45.50270 1.000 10.13324 292 ALA A C 1
ATOM 1964 O O . ALA A 1 292 ? 37.28712 28.10784 46.20415 1.000 10.64472 292 ALA A O 1
ATOM 1966 N N . MET A 1 293 ? 38.60774 28.47193 44.41569 1.000 10.56736 293 MET A N 1
ATOM 1967 C CA . MET A 1 293 ? 38.58734 27.08473 43.95660 1.000 10.12144 293 MET A CA 1
ATOM 1968 C C . MET A 1 293 ? 39.72307 26.30108 44.60549 1.000 11.02972 293 MET A C 1
ATOM 1969 O O . MET A 1 293 ? 40.88763 26.69451 44.51434 1.000 11.44108 293 MET A O 1
ATOM 1974 N N . ALA A 1 294 ? 39.38802 25.18035 45.23541 1.000 11.22386 294 ALA A N 1
ATOM 1975 C CA . ALA A 1 294 ? 40.40603 24.21088 45.59925 1.000 12.00144 294 ALA A CA 1
ATOM 1976 C C . ALA A 1 294 ? 40.87001 23.47086 44.34964 1.000 11.91581 294 ALA A C 1
ATOM 1977 O O . ALA A 1 294 ? 40.16809 23.40549 43.34745 1.000 12.65327 294 ALA A O 1
ATOM 1979 N N . ARG A 1 295 ? 42.07348 22.92103 44.40691 1.000 13.19563 295 ARG A N 1
ATOM 1980 C CA . ARG A 1 295 ? 42.60257 22.11282 43.31835 1.000 13.69596 295 ARG A CA 1
ATOM 1981 C C . ARG A 1 295 ? 43.76543 21.31900 43.87409 1.000 14.73696 295 ARG A C 1
ATOM 1982 O O . ARG A 1 295 ? 44.31469 21.68715 44.90995 1.000 15.89689 295 ARG A O 1
ATOM 1990 N N . PRO A 1 296 ? 44.16229 20.22660 43.21630 1.000 16.30318 296 PRO A N 1
ATOM 1991 C CA . PRO A 1 296 ? 45.38534 19.52694 43.63353 1.000 19.65536 296 PRO A CA 1
ATOM 1992 C C . PRO A 1 296 ? 46.57098 20.46391 43.49007 1.000 20.23502 296 PRO A C 1
ATOM 1993 O O . PRO A 1 296 ? 46.63109 21.26330 42.55339 1.000 18.36049 296 PRO A O 1
ATOM 1997 N N . GLU A 1 297 ? 47.51039 20.37913 44.43545 1.000 27.00965 297 GLU A N 1
ATOM 1998 C CA . GLU A 1 297 ? 48.66617 21.27206 44.39814 1.000 23.72538 297 GLU A CA 1
ATOM 1999 C C . GLU A 1 297 ? 49.40923 21.18122 43.06923 1.000 24.99079 297 GLU A C 1
ATOM 2000 O O . GLU A 1 297 ? 49.90096 22.19397 42.55826 1.000 27.44827 297 GLU A O 1
ATOM 2006 N N . THR A 1 298 ? 49.46625 19.99236 42.47294 1.000 22.63074 298 THR A N 1
ATOM 2007 C CA . THR A 1 298 ? 50.23204 19.77849 41.25115 1.000 24.85480 298 THR A CA 1
ATOM 2008 C C . THR A 1 298 ? 49.40294 19.87617 39.97250 1.000 59.48344 298 THR A C 1
ATOM 2009 O O . THR A 1 298 ? 49.92420 19.57240 38.89605 1.000 32.06606 298 THR A O 1
ATOM 2013 N N . GLU A 1 299 ? 48.13761 20.29585 40.04894 1.000 21.49264 299 GLU A N 1
ATOM 2014 C CA . GLU A 1 299 ? 47.27653 20.36256 38.86888 1.000 22.59420 299 GLU A CA 1
ATOM 2015 C C . GLU A 1 299 ? 46.61575 21.73473 38.85815 1.000 17.41126 299 GLU A C 1
ATOM 2016 O O . GLU A 1 299 ? 45.53309 21.91221 39.42451 1.000 16.81776 299 GLU A O 1
ATOM 2022 N N . VAL A 1 300 ? 47.25508 22.70272 38.19245 1.000 16.43700 300 VAL A N 1
ATOM 2023 C CA . VAL A 1 300 ? 46.69613 24.04948 38.14648 1.000 17.92457 300 VAL A CA 1
ATOM 2024 C C . VAL A 1 300 ? 45.31740 24.04317 37.50744 1.000 15.26523 300 VAL A C 1
ATOM 2025 O O . VAL A 1 300 ? 44.45492 24.83541 37.89251 1.000 14.71270 300 VAL A O 1
ATOM 2029 N N . ASP A 1 301 ? 45.07814 23.14986 36.54298 1.000 14.69483 301 ASP A N 1
ATOM 2030 C CA . ASP A 1 301 ? 43.81224 23.09659 35.82890 1.000 14.55357 301 ASP A CA 1
ATOM 2031 C C . ASP A 1 301 ? 42.93530 21.94886 36.31178 1.000 14.36786 301 ASP A C 1
ATOM 2032 O O . ASP A 1 301 ? 42.14639 21.40411 35.53794 1.000 16.47645 301 ASP A O 1
ATOM 2037 N N . GLY A 1 302 ? 43.03102 21.60098 37.59016 1.000 14.94725 302 GLY A N 1
ATOM 2038 C CA . GLY A 1 302 ? 42.32513 20.45478 38.12216 1.000 15.96373 302 GLY A CA 1
ATOM 2039 C C . GLY A 1 302 ? 41.06923 20.73429 38.92602 1.000 13.20172 302 GLY A C 1
ATOM 2040 O O . GLY A 1 302 ? 40.50512 19.77929 39.47891 1.000 14.73024 302 GLY A O 1
ATOM 2041 N N . ALA A 1 303 ? 40.62816 21.99075 39.04386 1.000 12.67851 303 ALA A N 1
ATOM 2042 C CA . ALA A 1 303 ? 39.44288 22.29604 39.83562 1.000 13.09378 303 ALA A CA 1
ATOM 2043 C C . ALA A 1 303 ? 38.16110 21.89856 39.10178 1.000 12.06977 303 ALA A C 1
ATOM 2044 O O . ALA A 1 303 ? 38.12654 21.75256 37.86949 1.000 12.73002 303 ALA A O 1
ATOM 2046 N N . SER A 1 304 ? 37.08525 21.75326 39.87283 1.000 12.55676 304 SER A N 1
ATOM 2047 C CA . SER A 1 304 ? 35.74468 21.59575 39.31215 1.000 13.16533 304 SER A CA 1
ATOM 2048 C C . SER A 1 304 ? 34.70435 22.12463 40.28399 1.000 12.02513 304 SER A C 1
ATOM 2049 O O . SER A 1 304 ? 34.02106 23.10844 39.99870 1.000 14.05468 304 SER A O 1
ATOM 2052 N N . SER A 1 305 ? 34.54416 21.47111 41.41400 1.000 12.68784 305 SER A N 1
ATOM 2053 C CA . SER A 1 305 ? 33.47083 21.82841 42.32106 1.000 11.96985 305 SER A CA 1
ATOM 2054 C C . SER A 1 305 ? 33.93735 22.10391 43.73557 1.000 11.16214 305 SER A C 1
ATOM 2055 O O . SER A 1 305 ? 33.20199 22.74263 44.50673 1.000 12.67189 305 SER A O 1
ATOM 2058 N N . GLN A 1 306 ? 35.10688 21.61618 44.12157 1.000 11.71182 306 GLN A N 1
ATOM 2059 C CA . GLN A 1 306 ? 35.58948 21.83267 45.47170 1.000 11.95920 306 GLN A CA 1
ATOM 2060 C C . GLN A 1 306 ? 36.00721 23.28707 45.61170 1.000 11.60027 306 GLN A C 1
ATOM 2061 O O . GLN A 1 306 ? 36.79286 23.80539 44.80745 1.000 12.04035 306 GLN A O 1
ATOM 2067 N N . VAL A 1 307 ? 35.41437 23.96570 46.58350 1.000 12.04962 307 VAL A N 1
ATOM 2068 C CA . VAL A 1 307 ? 35.63414 25.38606 46.81423 1.000 11.00220 307 VAL A CA 1
ATOM 2069 C C . VAL A 1 307 ? 35.99927 25.57893 48.27361 1.000 11.28367 307 VAL A C 1
ATOM 2070 O O . VAL A 1 307 ? 35.75502 24.71587 49.12372 1.000 12.61858 307 VAL A O 1
ATOM 2074 N N . PHE A 1 308 ? 36.55137 26.74838 48.56894 1.000 11.37565 308 PHE A N 1
ATOM 2075 C CA . PHE A 1 308 ? 36.85315 27.07203 49.95304 1.000 10.95050 308 PHE A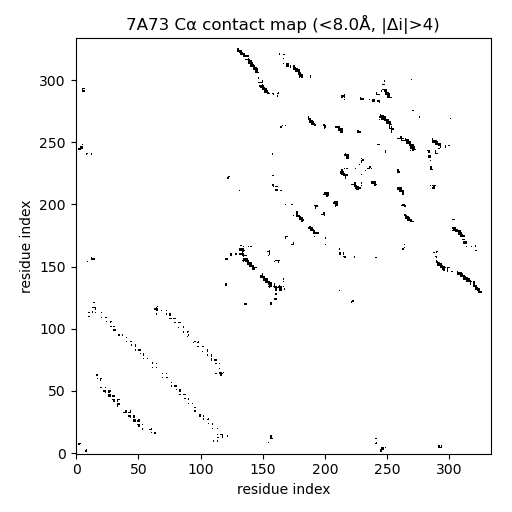 CA 1
ATOM 2076 C C . PHE A 1 308 ? 36.66119 28.55071 50.22270 1.000 10.73977 308 PHE A C 1
ATOM 2077 O O . PHE A 1 308 ? 36.87048 29.39501 49.35072 1.000 11.50223 308 PHE A O 1
ATOM 2085 N N . PHE A 1 309 ? 36.26170 28.84575 51.45546 1.000 11.77960 309 PHE A N 1
ATOM 2086 C CA . PHE A 1 309 ? 36.28628 30.19883 51.97655 1.000 11.72719 309 PHE A CA 1
ATOM 2087 C C . PHE A 1 309 ? 37.54032 30.33446 52.81545 1.000 13.14261 309 PHE A C 1
ATOM 2088 O O . PHE A 1 309 ? 37.92041 29.41478 53.55303 1.000 13.69767 309 PHE A O 1
ATOM 2096 N N . PHE A 1 310 ? 38.16167 31.49234 52.71814 1.000 13.16282 310 PHE A N 1
ATOM 2097 C CA . PHE A 1 310 ? 39.31845 31.81515 53.53131 1.000 13.88972 310 PHE A CA 1
ATOM 2098 C C . PHE A 1 310 ? 38.87958 32.79364 54.60841 1.000 13.68545 310 PHE A C 1
ATOM 2099 O O . PHE A 1 310 ? 38.42526 33.90495 54.30138 1.000 14.36098 310 PHE A O 1
ATOM 2107 N N . LEU A 1 311 ? 39.00036 32.37251 55.85859 1.000 15.76005 311 LEU A N 1
ATOM 2108 C CA . LEU A 1 311 ? 38.52260 33.16818 56.98135 1.000 16.94846 311 LEU A CA 1
ATOM 2109 C C . LEU A 1 311 ? 39.63614 34.09564 57.47392 1.000 16.65942 311 LEU A C 1
ATOM 2110 O O . LEU A 1 311 ? 40.12550 34.01703 58.60314 1.000 20.41933 311 LEU A O 1
ATOM 2115 N N . PHE A 1 312 ? 40.01240 35.00682 56.57466 1.000 18.21258 312 PHE A N 1
ATOM 2116 C CA . PHE A 1 312 ? 41.12879 35.91482 56.80308 1.000 19.22045 312 PHE A CA 1
ATOM 2117 C C . PHE A 1 312 ? 40.91567 36.73083 58.06851 1.000 20.84278 312 PHE A C 1
ATOM 2118 O O . PHE A 1 312 ? 39.82913 37.25959 58.31523 1.000 20.22405 312 PHE A O 1
ATOM 2126 N N . GLU A 1 313 ? 41.96005 36.83669 58.87586 1.000 22.37579 313 GLU A N 1
ATOM 2127 C CA . GLU A 1 313 ? 41.92913 37.69583 60.05544 1.000 49.83491 313 GLU A CA 1
ATOM 2128 C C . GLU A 1 313 ? 43.20720 38.51442 60.13055 1.000 36.56149 313 GLU A C 1
ATOM 2129 O O . GLU A 1 313 ? 44.29980 37.93788 60.31311 1.000 62.75411 313 GLU A O 1
ATOM 2135 N N . PRO A 1 314 ? 43.11809 39.83571 59.94878 1.000 45.39556 314 PRO A N 1
ATOM 2136 C CA . PRO A 1 314 ? 44.33612 40.66501 59.95419 1.000 58.91876 314 PRO A CA 1
ATOM 2137 C C . PRO A 1 314 ? 45.12674 40.52853 61.23888 1.000 49.28160 314 PRO A C 1
ATOM 2138 O O . PRO A 1 314 ? 46.34340 40.30465 61.20475 1.000 47.05612 314 PRO A O 1
ATOM 2142 N N . GLU A 1 315 ? 44.44689 40.66777 62.37698 1.000 62.02859 315 GLU A N 1
ATOM 2143 C CA . GLU A 1 315 ? 45.01726 40.53838 63.71257 1.000 102.59070 315 GLU A CA 1
ATOM 2144 C C . GLU A 1 315 ? 45.96765 39.35667 63.87336 1.000 95.73226 315 GLU A C 1
ATOM 2145 O O . GLU A 1 315 ? 47.00206 39.47521 64.53840 1.000 110.94214 315 GLU A O 1
ATOM 2151 N N . LEU A 1 316 ? 45.64684 38.22589 63.25434 1.000 68.47320 316 LEU A N 1
ATOM 2152 C CA . LEU A 1 316 ? 46.43751 37.01478 63.40985 1.000 105.88244 316 LEU A CA 1
ATOM 2153 C C . LEU A 1 316 ? 47.26909 36.67486 62.17887 1.000 80.55636 316 LEU A C 1
ATOM 2154 O O . LEU A 1 316 ? 48.00952 35.68640 62.19956 1.000 76.01764 316 LEU A O 1
ATOM 2159 N N . THR A 1 317 ? 47.19690 37.49319 61.12940 1.000 86.04251 317 THR A N 1
ATOM 2160 C CA . THR A 1 317 ? 47.94205 37.24544 59.90232 1.000 77.90913 317 THR A CA 1
ATOM 2161 C C . THR A 1 317 ? 49.27062 37.98674 59.95776 1.000 101.17907 317 THR A C 1
ATOM 2162 O O . THR A 1 317 ? 49.27440 39.21308 60.13326 1.000 112.77215 317 THR A O 1
ATOM 2166 N N . PRO A 1 318 ? 50.40267 37.30409 59.80858 1.000 131.90442 318 PRO A N 1
ATOM 2167 C CA . PRO A 1 318 ? 51.69522 37.98828 59.90288 1.000 101.05025 318 PRO A CA 1
ATOM 2168 C C . PRO A 1 318 ? 51.91653 38.91538 58.71999 1.000 100.73398 318 PRO A C 1
ATOM 2169 O O . PRO A 1 318 ? 51.34632 38.74481 57.63937 1.000 64.69789 318 PRO A O 1
ATOM 2173 N N . ALA A 1 319 ? 52.76194 39.91822 58.94656 1.000 105.94381 319 ALA A N 1
ATOM 2174 C CA . ALA A 1 319 ? 53.21427 40.75996 57.85065 1.000 104.60891 319 ALA A CA 1
ATOM 2175 C C . ALA A 1 319 ? 53.94050 39.90307 56.82399 1.000 105.82334 319 ALA A C 1
ATOM 2176 O O . ALA A 1 319 ? 54.77046 39.05758 57.16981 1.000 96.19837 319 ALA A O 1
ATOM 2178 N N . GLY A 1 320 ? 53.60873 40.10840 55.55952 1.000 106.36628 320 GLY A N 1
ATOM 2179 C CA . GLY A 1 320 ? 54.18818 39.34995 54.47357 1.000 70.62441 320 GLY A CA 1
ATOM 2180 C C . GLY A 1 320 ? 53.12875 38.64459 53.64866 1.000 67.71024 320 GLY A C 1
ATOM 2181 O O . GLY A 1 320 ? 51.93711 38.67438 53.94795 1.000 79.03505 320 GLY A O 1
ATOM 2182 N N . ARG A 1 321 ? 53.60556 37.99181 52.59490 1.000 30.49035 321 ARG A N 1
ATOM 2183 C CA . ARG A 1 321 ? 52.73606 37.33930 51.63062 1.000 34.74277 321 ARG A CA 1
ATOM 2184 C C . ARG A 1 321 ? 52.27581 35.98875 52.16330 1.000 58.82645 321 ARG A C 1
ATOM 2185 O O . ARG A 1 321 ? 52.94319 35.36301 52.99154 1.000 64.74485 321 ARG A O 1
ATOM 2193 N N . ASN A 1 322 ? 51.12423 35.53768 51.67812 1.000 79.84967 322 ASN A N 1
ATOM 2194 C CA . ASN A 1 322 ? 50.62593 34.22183 52.03363 1.000 33.81695 322 ASN A CA 1
ATOM 2195 C C . ASN A 1 322 ? 50.96569 33.23589 50.91855 1.000 38.51945 322 ASN A C 1
ATOM 2196 O O . ASN A 1 322 ? 51.66267 33.56078 49.95232 1.000 29.03000 322 ASN A O 1
ATOM 2201 N N . LEU A 1 323 ? 50.45891 32.01468 51.04546 1.000 23.98060 323 LEU A N 1
ATOM 2202 C CA . LEU A 1 323 ? 50.69063 30.96012 50.07293 1.000 21.69056 323 LEU A CA 1
ATOM 2203 C C . LEU A 1 323 ? 49.45735 30.70981 49.22226 1.000 22.22133 323 LEU A C 1
ATOM 2204 O O . LEU A 1 323 ? 49.32461 29.63681 48.62884 1.000 26.69278 323 LEU A O 1
ATOM 2209 N N . LEU A 1 324 ? 48.53426 31.66466 49.18068 1.000 16.92044 324 LEU A N 1
ATOM 2210 C CA . LEU A 1 324 ? 47.29696 31.50334 48.43363 1.000 15.59949 324 LEU A CA 1
ATOM 2211 C C . LEU A 1 324 ? 47.22735 32.40597 47.21601 1.000 12.91531 324 LEU A C 1
ATOM 2212 O O . LEU A 1 324 ? 46.84849 31.95004 46.13224 1.000 13.30930 324 LEU A O 1
ATOM 2217 N N . ASP A 1 325 ? 47.54764 33.69067 47.37786 1.000 14.71706 325 ASP A N 1
ATOM 2218 C CA . ASP A 1 325 ? 47.46052 34.63266 46.27129 1.000 14.47338 325 ASP A CA 1
ATOM 2219 C C . ASP A 1 325 ? 48.31297 34.17090 45.10474 1.000 13.90219 325 ASP A C 1
ATOM 2220 O O . ASP A 1 325 ? 49.47036 33.77563 45.27812 1.000 16.00179 325 ASP A O 1
ATOM 2225 N N . GLY A 1 326 ? 47.73872 34.24259 43.90606 1.000 13.35823 326 GLY A N 1
ATOM 2226 C CA . GLY A 1 326 ? 48.43826 33.83675 42.70521 1.000 14.18279 326 GLY A CA 1
ATOM 2227 C C . GLY A 1 326 ? 48.49148 32.34834 42.46004 1.000 14.30786 326 GLY A C 1
ATOM 2228 O O . GLY A 1 326 ? 48.94209 31.92824 41.37792 1.000 15.77244 326 GLY A O 1
ATOM 2229 N N . ARG A 1 327 ? 48.06340 31.52687 43.41870 1.000 13.98257 327 ARG A N 1
ATOM 2230 C CA . ARG A 1 327 ? 48.09323 30.07337 43.31862 1.000 14.92423 327 ARG A CA 1
ATOM 2231 C C . ARG A 1 327 ? 46.71586 29.44586 43.20563 1.000 12.93230 327 ARG A C 1
ATOM 2232 O O . ARG A 1 327 ? 46.58204 28.41054 42.54726 1.000 14.74711 327 ARG A O 1
ATOM 2240 N N . TYR A 1 328 ? 45.72136 30.01024 43.88296 1.000 13.40982 328 TYR A N 1
ATOM 2241 C CA . TYR A 1 328 ? 44.35322 29.53178 43.82776 1.000 13.30997 328 TYR A CA 1
ATOM 2242 C C . TYR A 1 328 ? 43.48437 30.68006 43.35252 1.000 12.08512 328 TYR A C 1
ATOM 2243 O O . TYR A 1 328 ? 43.73455 31.84155 43.67624 1.000 12.86549 328 TYR A O 1
ATOM 2252 N N . SER A 1 329 ? 42.44606 30.35610 42.61254 1.000 11.60337 329 SER A N 1
ATOM 2253 C CA . SER A 1 329 ? 41.61382 31.37467 41.98022 1.000 11.44534 329 SER A CA 1
ATOM 2254 C C . SER A 1 329 ? 40.49321 31.82617 42.91564 1.000 10.77916 329 SER A C 1
ATOM 2255 O O . SER A 1 329 ? 39.55056 31.07209 43.17259 1.000 10.91596 329 SER A O 1
ATOM 2258 N N . VAL A 1 330 ? 40.55022 33.07914 43.38617 1.000 10.84696 330 VAL A N 1
ATOM 2259 C CA . VAL A 1 330 ? 39.40003 33.70721 44.03873 1.000 9.88543 330 VAL A CA 1
ATOM 2260 C C . VAL A 1 330 ? 38.40992 34.10653 42.96220 1.000 10.68822 330 VAL A C 1
ATOM 2261 O O . VAL A 1 330 ? 38.78917 34.69265 41.93977 1.000 11.39718 330 VAL A O 1
ATOM 2265 N N . PHE A 1 331 ? 37.13437 33.86373 43.19908 1.000 9.44241 331 PHE A N 1
ATOM 2266 C CA . PHE A 1 331 ? 36.14346 34.26142 42.22499 1.000 10.02459 331 PHE A CA 1
ATOM 2267 C C . PHE A 1 331 ? 34.97362 34.98555 42.86671 1.000 10.20518 331 PHE A C 1
ATOM 2268 O O . PHE A 1 331 ? 34.05130 35.36710 42.14487 1.000 10.58134 331 PHE A O 1
ATOM 2276 N N . GLY A 1 332 ? 34.98671 35.21674 44.17724 1.000 10.58260 332 GLY A N 1
ATOM 2277 C CA . GLY A 1 332 ? 33.91449 35.97351 44.80148 1.000 11.71489 332 GLY A CA 1
ATOM 2278 C C . GLY A 1 332 ? 34.23860 36.23653 46.25258 1.000 10.05099 332 GLY A C 1
ATOM 2279 O O . GLY A 1 332 ? 35.26218 35.79123 46.77619 1.000 10.82304 332 GLY A O 1
ATOM 2280 N N . TYR A 1 333 ? 33.33656 36.96302 46.90936 1.000 10.31262 333 TYR A N 1
ATOM 2281 C CA . TYR A 1 333 ? 33.49177 37.31274 48.31511 1.000 10.97907 333 TYR A CA 1
ATOM 2282 C C . TYR A 1 333 ? 32.15085 37.20302 49.01440 1.000 11.25445 333 TYR A C 1
ATOM 2283 O O . TYR A 1 333 ? 31.11222 37.56194 48.45838 1.000 11.85356 333 TYR A O 1
ATOM 2292 N N . LEU A 1 334 ? 32.20229 36.73249 50.25515 1.000 12.05026 334 LEU A N 1
ATOM 2293 C CA . LEU A 1 334 ? 31.06319 36.82163 51.15246 1.000 11.70960 334 LEU A CA 1
ATOM 2294 C C . LEU A 1 334 ? 30.73436 38.28483 51.41521 1.000 13.65610 334 LEU A C 1
ATOM 2295 O O . LEU A 1 334 ? 31.61260 39.06717 51.79538 1.000 15.59636 334 LEU A O 1
ATOM 2300 N N . ILE A 1 335 ? 29.47662 38.65295 51.21914 1.000 12.83862 335 ILE A N 1
ATOM 2301 C CA . ILE A 1 335 ? 29.01746 40.00002 51.52808 1.000 13.92360 335 ILE A CA 1
ATOM 2302 C C . ILE A 1 335 ? 27.99462 40.05071 52.65543 1.000 14.06095 335 ILE A C 1
ATOM 2303 O O . ILE A 1 335 ? 27.77842 41.13669 53.21928 1.000 16.53226 335 ILE A O 1
ATOM 2308 N N . GLU A 1 336 ? 27.36184 38.93392 53.00965 1.000 15.03430 336 GLU A N 1
ATOM 2309 C CA . GLU A 1 336 ? 26.50326 38.86125 54.18690 1.000 16.41258 336 GLU A CA 1
ATOM 2310 C C . GLU A 1 336 ? 26.66262 37.47742 54.79319 1.000 14.09572 336 GLU A C 1
ATOM 2311 O O . GLU A 1 336 ? 26.85424 36.50116 54.06804 1.000 14.56589 336 GLU A O 1
ATOM 2317 N N . GLY A 1 337 ? 26.58980 37.38509 56.11146 1.000 16.19194 337 GLY A N 1
ATOM 2318 C CA . GLY A 1 337 ? 26.68201 36.10850 56.78925 1.000 18.75197 337 GLY A CA 1
ATOM 2319 C C . GLY A 1 337 ? 27.98919 35.87923 57.48846 1.000 17.46755 337 GLY A C 1
ATOM 2320 O O . GLY A 1 337 ? 28.32435 34.72784 57.78538 1.000 19.05531 337 GLY A O 1
ATOM 2321 N N . ARG A 1 338 ? 28.70928 36.94227 57.79834 1.000 20.08924 338 ARG A N 1
ATOM 2322 C CA . ARG A 1 338 ? 30.02679 36.85622 58.39703 1.000 21.09328 338 ARG A CA 1
ATOM 2323 C C . ARG A 1 338 ? 30.01696 36.01239 59.67656 1.000 25.48350 338 ARG A C 1
ATOM 2324 O O . ARG A 1 338 ? 30.86537 35.12812 59.86134 1.000 21.20704 338 ARG A O 1
ATOM 2332 N N . ASP A 1 339 ? 29.07687 36.28691 60.58999 1.000 20.88372 339 ASP A N 1
ATOM 2333 C CA . ASP A 1 339 ? 29.04533 35.54265 61.84943 1.000 22.02095 339 ASP A CA 1
ATOM 2334 C C . ASP A 1 339 ? 28.73181 34.07453 61.60729 1.000 24.25406 339 ASP A C 1
ATOM 2335 O O . ASP A 1 339 ? 29.27419 33.19062 62.28317 1.000 24.02643 339 ASP A O 1
ATOM 2340 N N . ILE A 1 340 ? 27.86256 33.79658 60.63955 1.000 19.23719 340 ILE A N 1
ATOM 2341 C CA . ILE A 1 340 ? 27.51782 32.41654 60.31968 1.000 21.59244 340 ILE A CA 1
ATOM 2342 C C . ILE A 1 340 ? 28.73938 31.67021 59.80272 1.000 19.02702 340 ILE A C 1
ATOM 2343 O O . ILE A 1 340 ? 29.03403 30.54715 60.23826 1.000 19.92436 340 ILE A O 1
ATOM 2348 N N . LEU A 1 341 ? 29.48127 32.29983 58.88539 1.000 19.02752 341 LEU A N 1
ATOM 2349 C CA . LEU A 1 341 ? 30.61842 31.63632 58.25678 1.000 16.96144 341 LEU A CA 1
ATOM 2350 C C . LEU A 1 341 ? 31.62573 31.15323 59.29424 1.000 17.55166 341 LEU A C 1
ATOM 2351 O O . LEU A 1 341 ? 32.15496 30.03742 59.18824 1.000 19.04877 341 LEU A O 1
ATOM 2356 N N . ASP A 1 342 ? 31.89849 31.97457 60.31085 1.000 19.89178 342 ASP A N 1
ATOM 2357 C CA . ASP A 1 342 ? 32.87929 31.59698 61.32221 1.000 23.46966 342 ASP A CA 1
ATOM 2358 C C . ASP A 1 342 ? 32.45197 30.38582 62.14117 1.000 21.54711 342 ASP A C 1
ATOM 2359 O O . ASP A 1 342 ? 33.31150 29.71146 62.72081 1.000 23.45208 342 ASP A O 1
ATOM 2364 N N . THR A 1 343 ? 31.15481 30.08921 62.20524 1.000 19.53296 343 THR A N 1
ATOM 2365 C CA . THR A 1 343 ? 30.67929 28.96919 63.00748 1.000 19.51967 343 THR A CA 1
ATOM 2366 C C . THR A 1 343 ? 30.55701 27.66634 62.22892 1.000 19.78202 343 THR A C 1
ATOM 2367 O O . THR A 1 343 ? 30.29068 26.62733 62.84161 1.000 20.98919 343 THR A O 1
ATOM 2371 N N . LEU A 1 344 ? 30.73920 27.68701 60.91205 1.000 18.29189 344 LEU A N 1
ATOM 2372 C CA . LEU A 1 344 ? 30.56973 26.47188 60.12596 1.000 18.99176 344 LEU A CA 1
ATOM 2373 C C . LEU A 1 344 ? 31.72353 25.50480 60.37711 1.000 22.75573 344 LEU A C 1
ATOM 2374 O O . LEU A 1 344 ? 32.89309 25.89990 60.39016 1.000 23.20049 344 LEU A O 1
ATOM 2379 N N . LYS A 1 345 ? 31.38955 24.23082 60.56940 1.000 22.01103 345 LYS A N 1
ATOM 2380 C CA . LYS A 1 345 ? 32.40828 23.23257 60.89241 1.000 23.33603 345 LYS A CA 1
ATOM 2381 C C . LYS A 1 345 ? 31.89171 21.85407 60.48176 1.000 40.27826 345 LYS A C 1
ATOM 2382 O O . LYS A 1 345 ? 31.01869 21.74881 59.61501 1.000 29.01023 345 LYS A O 1
ATOM 2388 N N . ALA A 1 346 ? 32.40108 20.81096 61.14068 1.000 53.98919 346 ALA A N 1
ATOM 2389 C CA . ALA A 1 346 ? 32.03330 19.43479 60.83795 1.000 46.14884 346 ALA A CA 1
ATOM 2390 C C . ALA A 1 346 ? 30.55056 19.19309 61.07633 1.000 24.87207 346 ALA A C 1
ATOM 2391 O O . ALA A 1 346 ? 29.97960 19.62634 62.08207 1.000 73.93491 346 ALA A O 1
ATOM 2393 N N . GLY A 1 347 ? 29.92852 18.48306 60.13386 1.000 35.18748 347 GLY A N 1
ATOM 2394 C CA . GLY A 1 347 ? 28.51758 18.20036 60.17479 1.000 50.61069 347 GLY A CA 1
ATOM 2395 C C . GLY A 1 347 ? 27.63385 19.25178 59.54665 1.000 33.87302 347 GLY A C 1
ATOM 2396 O O . GLY A 1 347 ? 26.48588 18.94725 59.20970 1.000 35.99564 347 GLY A O 1
ATOM 2397 N N . ASP A 1 348 ? 28.13253 20.46912 59.36204 1.000 22.29738 348 ASP A N 1
ATOM 2398 C CA . ASP A 1 348 ? 27.30253 21.47160 58.73858 1.000 17.71306 348 ASP A CA 1
ATOM 2399 C C . ASP A 1 348 ? 27.22576 21.21592 57.24932 1.000 17.57102 348 ASP A C 1
ATOM 2400 O O . ASP A 1 348 ? 28.10266 20.58410 56.63843 1.000 18.05102 348 ASP A O 1
ATOM 2405 N N . LYS A 1 349 ? 26.15774 21.71848 56.64228 1.000 18.53281 349 LYS A N 1
ATOM 2406 C CA . LYS A 1 349 ? 26.03108 21.45449 55.21672 1.000 18.73238 349 LYS A CA 1
ATOM 2407 C C . LYS A 1 349 ? 25.25367 22.57579 54.54188 1.000 18.82716 349 LYS A C 1
ATOM 2408 O O . LYS A 1 349 ? 24.55905 23.38582 55.17428 1.000 20.09808 349 LYS A O 1
ATOM 2414 N N . ILE A 1 350 ? 25.36728 22.57440 53.22784 1.000 17.41442 350 ILE A N 1
ATOM 2415 C CA . ILE A 1 350 ? 24.57268 23.43358 52.35841 1.000 18.53890 350 ILE A CA 1
ATOM 2416 C C . ILE A 1 350 ? 23.24631 22.72894 52.11180 1.000 17.72874 350 ILE A C 1
ATOM 2417 O O . ILE A 1 350 ? 23.21130 21.56875 51.67626 1.000 21.98542 350 ILE A O 1
ATOM 2422 N N . GLU A 1 351 ? 22.15473 23.41579 52.42399 1.000 18.39690 351 GLU A N 1
ATOM 2423 C CA . GLU A 1 351 ? 20.83430 22.88140 52.13394 1.000 21.73304 351 GLU A CA 1
ATOM 2424 C C . GLU A 1 351 ? 20.41297 23.19927 50.70840 1.000 19.45275 351 GLU A C 1
ATOM 2425 O O . GLU A 1 351 ? 19.87168 22.33372 50.01046 1.000 25.13287 351 GLU A O 1
ATOM 2431 N N . SER A 1 352 ? 20.65005 24.43455 50.26878 1.000 19.41616 352 SER A N 1
ATOM 2432 C CA . SER A 1 352 ? 20.22703 24.90938 48.96094 1.000 20.69366 352 SER A CA 1
ATOM 2433 C C . SER A 1 352 ? 21.05678 26.13827 48.63772 1.000 18.40835 352 SER A C 1
ATOM 2434 O O . SER A 1 352 ? 21.67845 26.73452 49.52003 1.000 17.79201 352 SER A O 1
ATOM 2437 N N . ALA A 1 353 ? 21.07072 26.50318 47.35938 1.000 19.20126 353 ALA A N 1
ATOM 2438 C CA . ALA A 1 353 ? 21.76224 27.69916 46.90561 1.000 19.37451 353 ALA A CA 1
ATOM 2439 C C . ALA A 1 353 ? 20.93863 28.34248 45.79944 1.000 19.84706 353 ALA A C 1
ATOM 2440 O O . ALA A 1 353 ? 20.44210 27.65234 44.90275 1.000 23.46208 353 ALA A O 1
ATOM 2442 N N . THR A 1 354 ? 20.78498 29.66307 45.88039 1.000 17.09138 354 THR A N 1
ATOM 2443 C CA . THR A 1 354 ? 19.86015 30.42192 45.04628 1.000 19.63743 354 THR A CA 1
ATOM 2444 C C . THR A 1 354 ? 20.64027 31.47731 44.28187 1.000 17.43605 354 THR A C 1
ATOM 2445 O O . THR A 1 354 ? 21.47059 32.18289 44.86905 1.000 16.92745 354 THR A O 1
ATOM 2449 N N . VAL A 1 355 ? 20.37539 31.59030 42.97981 1.000 15.60588 355 VAL A N 1
ATOM 2450 C CA . VAL A 1 355 ? 20.88765 32.72438 42.21240 1.000 15.47028 355 VAL A CA 1
ATOM 2451 C C . VAL A 1 355 ? 19.93478 33.89453 42.44329 1.000 15.66110 355 VAL A C 1
ATOM 2452 O O . VAL A 1 355 ? 18.83585 33.95537 41.88270 1.000 17.37261 355 VAL A O 1
ATOM 2456 N N . VAL A 1 356 ? 20.36177 34.81293 43.30730 1.000 15.24369 356 VAL A N 1
ATOM 2457 C CA . VAL A 1 356 ? 19.55363 35.96292 43.68758 1.000 15.33193 356 VAL A CA 1
ATOM 2458 C C . VAL A 1 356 ? 19.50586 36.98025 42.55849 1.000 15.57746 356 VAL A C 1
ATOM 2459 O O . VAL A 1 356 ? 18.46392 37.58987 42.29701 1.000 16.32952 356 VAL A O 1
ATOM 2463 N N . GLN A 1 357 ? 20.62994 37.16530 41.86702 1.000 14.36075 357 GLN A N 1
ATOM 2464 C CA . GLN A 1 357 ? 20.76172 38.17222 40.83046 1.000 15.51936 357 GLN A CA 1
ATOM 2465 C C . GLN A 1 357 ? 21.85787 37.72623 39.88643 1.000 13.63639 357 GLN A C 1
ATOM 2466 O O . GLN A 1 357 ? 22.83123 37.10530 40.30932 1.000 13.76794 357 GLN A O 1
ATOM 2472 N N . GLY A 1 358 ? 21.69063 38.05203 38.61238 1.000 14.13172 358 GLY A N 1
ATOM 2473 C CA . GLY A 1 358 ? 22.72846 37.85321 37.63025 1.000 14.27132 358 GLY A CA 1
ATOM 2474 C C . GLY A 1 358 ? 22.65438 36.58523 36.81646 1.000 14.52365 358 GLY A C 1
ATOM 2475 O O . GLY A 1 358 ? 23.58984 36.31371 36.05923 1.000 14.26246 358 GLY A O 1
ATOM 2476 N N . LEU A 1 359 ? 21.57759 35.80622 36.93045 1.000 14.00230 359 LEU A N 1
ATOM 2477 C CA . LEU A 1 359 ? 21.47430 34.59960 36.11955 1.000 15.58747 359 LEU A CA 1
ATOM 2478 C C . LEU A 1 359 ? 21.59838 34.91493 34.63702 1.000 14.65242 359 LEU A C 1
ATOM 2479 O O . LEU A 1 359 ? 22.16573 34.11655 33.88139 1.000 15.19039 359 LEU A O 1
ATOM 2484 N N . ASP A 1 360 ? 21.10055 36.07711 34.20732 1.000 15.67249 360 ASP A N 1
ATOM 2485 C CA . ASP A 1 360 ? 21.15366 36.43292 32.79734 1.000 17.78601 360 ASP A CA 1
ATOM 2486 C C . ASP A 1 360 ? 22.56856 36.68479 32.31023 1.000 16.59490 360 ASP A C 1
ATOM 2487 O O . ASP A 1 360 ? 22.77447 36.77930 31.09395 1.000 19.51039 360 ASP A O 1
ATOM 2492 N N . ASN A 1 361 ? 23.54090 36.75998 33.21211 1.000 14.91261 361 ASN A N 1
ATOM 2493 C CA . ASN A 1 361 ? 24.92444 36.88825 32.79217 1.000 14.61457 361 ASN A CA 1
ATOM 2494 C C . ASN A 1 361 ? 25.57794 35.54544 32.50801 1.000 13.06568 361 ASN A C 1
ATOM 2495 O O . ASN A 1 361 ? 26.70770 35.51486 31.99965 1.000 14.72872 361 ASN A O 1
ATOM 2500 N N . LEU A 1 362 ? 24.92961 34.43910 32.84197 1.000 13.62815 362 LEU A N 1
ATOM 2501 C CA . LEU A 1 362 ? 25.52628 33.12908 32.63572 1.000 13.45083 362 LEU A CA 1
ATOM 2502 C C . LEU A 1 362 ? 25.31709 32.70306 31.18975 1.000 13.69027 362 LEU A C 1
ATOM 2503 O O . LEU A 1 362 ? 24.17413 32.61682 30.71968 1.000 16.90079 362 LEU A O 1
ATOM 2508 N N . VAL A 1 363 ? 26.41452 32.43161 30.48137 1.000 13.34132 363 VAL A N 1
ATOM 2509 C CA . VAL A 1 363 ? 26.38617 32.04023 29.07478 1.000 15.36926 363 VAL A CA 1
ATOM 2510 C C . VAL A 1 363 ? 26.75951 30.57204 28.97626 1.000 16.32892 363 VAL A C 1
ATOM 2511 O O . VAL A 1 363 ? 27.88825 30.18722 29.30110 1.000 15.07558 363 VAL A O 1
ATOM 2515 N N . GLN A 1 364 ? 25.82842 29.75602 28.51543 1.000 17.34085 364 GLN A N 1
ATOM 2516 C CA . GLN A 1 364 ? 26.13103 28.36512 28.23801 1.000 17.45638 364 GLN A CA 1
ATOM 2517 C C . GLN A 1 364 ? 26.88958 28.23570 26.91552 1.000 17.06796 364 GLN A C 1
ATOM 2518 O O . GLN A 1 364 ? 26.84345 29.12898 26.07517 1.000 19.09685 364 GLN A O 1
ATOM 2524 N N . PRO A 1 365 ? 27.63910 27.14680 26.73891 1.000 22.66137 365 PRO A N 1
ATOM 2525 C CA . PRO A 1 365 ? 28.38138 26.94341 25.48787 1.000 21.93015 365 PRO A CA 1
ATOM 2526 C C . PRO A 1 365 ? 27.48477 27.12983 24.27348 1.000 24.73871 365 PRO A C 1
ATOM 2527 O O . PRO A 1 365 ? 26.35471 26.64380 24.23654 1.000 24.01335 365 PRO A O 1
ATOM 2531 N N . GLN A 1 366 ? 27.98481 27.87173 23.28563 1.000 26.21695 366 GLN A N 1
ATOM 2532 C CA . GLN A 1 366 ? 27.20277 28.23726 22.10965 1.000 41.73045 366 GLN A CA 1
ATOM 2533 C C . GLN A 1 366 ? 27.70443 27.58858 20.82293 1.000 31.64024 366 GLN A C 1
ATOM 2534 O O . GLN A 1 366 ? 27.26440 27.98289 19.73896 1.000 45.14658 366 GLN A O 1
ATOM 2540 N N . SER A 1 367 ? 28.61027 26.60948 20.91184 1.000 56.57576 367 SER A N 1
ATOM 2541 C CA . SER A 1 367 ? 29.25968 26.08852 19.70923 1.000 94.99671 367 SER A CA 1
ATOM 2542 C C . SER A 1 367 ? 28.25222 25.49337 18.73207 1.000 66.09067 367 SER A C 1
ATOM 2543 O O . SER A 1 367 ? 28.36031 25.69788 17.51729 1.000 89.83214 367 SER A O 1
ATOM 2546 N N . ALA A 1 368 ? 27.26661 24.75732 19.24045 1.000 29.60643 368 ALA A N 1
ATOM 2547 C CA . ALA A 1 368 ? 26.29916 24.05570 18.40774 1.000 54.34640 368 ALA A CA 1
ATOM 2548 C C . ALA A 1 368 ? 24.97120 24.78991 18.30336 1.000 56.56583 368 ALA A C 1
ATOM 2549 O O . ALA A 1 368 ? 23.98426 24.21192 17.82937 1.000 32.72152 368 ALA A O 1
ATOM 2551 N N . ALA A 1 369 ? 24.93070 26.05366 18.71977 1.000 44.56524 369 ALA A N 1
ATOM 2552 C CA . ALA A 1 369 ? 23.67159 26.76726 18.86140 1.000 40.20250 369 ALA A CA 1
ATOM 2553 C C . ALA A 1 369 ? 23.16247 27.35019 17.55448 1.000 21.21207 369 ALA A C 1
ATOM 2554 O O . ALA A 1 369 ? 21.97376 27.68386 17.46839 1.000 29.41048 369 ALA A O 1
ATOM 2556 N N . ILE A 1 370 ? 24.02210 27.50028 16.54856 1.000 26.47377 370 ILE A N 1
ATOM 2557 C CA . ILE A 1 370 ? 23.64945 28.06478 15.25854 1.000 35.77439 370 ILE A CA 1
ATOM 2558 C C . ILE A 1 370 ? 23.76451 27.02510 14.14224 1.000 27.68980 370 ILE A C 1
ATOM 2559 O O . ILE A 1 370 ? 23.69226 27.35779 12.95349 1.000 35.86503 370 ILE A O 1
ATOM 2564 N N . GLU A 1 371 ? 23.90365 25.75452 14.50491 1.000 27.87676 371 GLU A N 1
ATOM 2565 C CA . GLU A 1 371 ? 23.99699 24.69338 13.51938 1.000 23.29532 371 GLU A CA 1
ATOM 2566 C C . GLU A 1 371 ? 22.62435 24.38843 12.94087 1.000 27.81993 371 GLU A C 1
ATOM 2567 O O . GLU A 1 371 ? 21.61916 24.37737 13.65926 1.000 23.97499 371 GLU A O 1
ATOM 2573 N N . VAL A 1 372 ? 22.59345 24.18142 11.63173 1.000 23.90717 372 VAL A N 1
ATOM 2574 C CA . VAL A 1 372 ? 21.37186 23.89531 10.89498 1.000 23.89276 372 VAL A CA 1
ATOM 2575 C C . VAL A 1 372 ? 21.43479 22.43694 10.47912 1.000 24.33007 372 VAL A C 1
ATOM 2576 O O . VAL A 1 372 ? 22.34746 22.03072 9.74791 1.000 27.35968 372 VAL A O 1
ATOM 2580 N N . LEU A 1 373 ? 20.44979 21.65716 10.90376 1.000 22.67792 373 LEU A N 1
ATOM 2581 C CA . LEU A 1 373 ? 20.39096 20.25458 10.53748 1.000 23.14618 373 LEU A CA 1
ATOM 2582 C C . LEU A 1 373 ? 19.54552 20.07063 9.29067 1.000 25.48964 373 LEU A C 1
ATOM 2583 O O . LEU A 1 373 ? 18.64278 20.85752 8.98803 1.000 26.69364 373 LEU A O 1
ATOM 2588 N N . PHE A 1 374 ? 19.86222 19.03016 8.54478 1.000 23.92255 374 PHE A N 1
ATOM 2589 C CA . PHE A 1 374 ? 19.02916 18.62923 7.42253 1.000 25.21401 374 PHE A CA 1
ATOM 2590 C C . PHE A 1 374 ? 18.75051 17.14375 7.57043 1.000 27.63087 374 PHE A C 1
ATOM 2591 O O . PHE A 1 374 ? 19.67980 16.33066 7.53337 1.000 32.26308 374 PHE A O 1
ATOM 2599 N N . GLN A 1 375 ? 17.48295 16.79187 7.74370 1.000 25.03389 375 GLN A N 1
ATOM 2600 C CA . GLN A 1 375 ? 17.11038 15.40814 8.01359 1.000 27.79218 375 GLN A CA 1
ATOM 2601 C C . GLN A 1 375 ? 17.08569 14.56837 6.75705 1.000 27.91768 375 GLN A C 1
ATOM 2602 O O . GLN A 1 375 ? 16.68092 15.03941 5.69999 1.000 28.31824 375 GLN A O 1
#

Organism: Nostoc sp. (strain PCC 7120 / SAG 25.82 / UTEX 2576) (NCBI:txid103690)

Secondary structure (DSSP, 8-state):
-----HHHHHHHHS----HHHHHHHHHHHHHHHHHTTT--HHHHHHHHHHHHHHHT-THHHHTTS-TTTHHHHHHHHHHHHHHHHHHHHHHHTT-HHHHHHHHHHHHHHHHHHHHHT--S-SSPPPGGGTTS-EESSEEEEEEEETTEEEEEEEETTT-HHHHHHHHHHHHHTTTTTPBPB--TT-SEEEE---SSS-SSPEETTTTEE--B--EEPBTT-SS-EESS-TTTTT-TTPPBSS-S-SEEEEEE---TT-TT-BSS-EEEEE--GGGSPSS--SSTTTS-EEEEEEE-HHHHHH--TT-BEEEEEEEE-GGGEE---TTTT-----

Nearest PDB structures (foldseek):
  7a73-assembly1_A  TM=1.003E+00  e=9.847E-67  Nostoc sp. PCC 7120 = FACHB-418
  3rfy-assembly1_A  TM=6.445E-01  e=9.120E-23  Arabidopsis thaliana
  5xnl-assembly1_q  TM=7.283E-01  e=3.013E-03  Pisum sativum
  4yuu-assembly2_q1  TM=7.419E-01  e=2.548E-02  Cyanidium caldarium
  4yuu-assembly3_Q2  TM=6.865E-01  e=1.298E-02  Cyanidium caldarium

Foldseek 3Di:
DDDFAQLVLQLLLQPFDQVLLVLLLVLLVCLCVQPVVLPRLVSNLVSLVSNLVSLVCCCSLLVLAPPVCSVVLVVLSVVLNVLSVVLNVCSVVSPSVVNVVSSVVNNVSSSVSSLSSRDAQQDDDPCVCLQAKWFSAKFWKWWQKPLGIWIKIFGRSQPGRVSLLAVVCQVVFQQAPWAWADDDPAQKIKTFQPPDDDRADQDPVVRHADWAWQWFAWPPDRGTDTRAFCVRVVRPPTFTSQHQNYAFFKWFDAPQPGRRGTHGMMIGGRHDPVPDDPDDDPDTRRIDGGIGTDDCRVSVVPGHPPMGTNHMDGPDRPVSIDHNCPCVPDDDDD

B-factor: mean 29.12, std 20.82, range [9.44, 141.84]